Protein AF-0000000084809741 (afdb_homodimer)

Nearest PDB structures (foldseek):
  7qvb-assembly1_A  TM=4.922E-01  e=1.463E-01  Deinococcus radiodurans R1 = ATCC 13939 = DSM 20539
  4i98-assembly1_B  TM=4.071E-01  e=2.067E+00  Streptococcus pneumoniae P1031
  7d59-assembly1_O  TM=4.655E-01  e=2.813E+00  Homo sapiens
  6juv-assembly1_A  TM=3.664E-01  e=3.598E+00  Pyrococcus yayanosii CH1
  6nrd-assembly1_4  TM=2.439E-01  e=3.383E+00  Homo sapiens

Structure (mmCIF, N/CA/C/O backbone):
data_AF-0000000084809741-model_v1
#
loop_
_entity.id
_entity.type
_entity.pdbx_description
1 polymer 'Virulence protein'
#
loop_
_atom_site.group_PDB
_atom_site.id
_atom_site.type_symbol
_atom_site.label_atom_id
_atom_site.label_alt_id
_atom_site.label_comp_id
_atom_site.label_asym_id
_atom_site.label_entity_id
_atom_site.label_seq_id
_atom_site.pdbx_PDB_ins_code
_atom_site.Cartn_x
_atom_site.Cartn_y
_atom_site.Cartn_z
_atom_site.occupancy
_atom_site.B_iso_or_equiv
_atom_site.auth_seq_id
_atom_site.auth_comp_id
_atom_site.auth_asym_id
_atom_site.auth_atom_id
_atom_site.pdbx_PDB_model_num
ATOM 1 N N . MET A 1 1 ? 7.691 24.578 13.812 1 45.5 1 MET A N 1
ATOM 2 C CA . MET A 1 1 ? 8.391 23.484 13.156 1 45.5 1 MET A CA 1
ATOM 3 C C . MET A 1 1 ? 7.672 23.062 11.883 1 45.5 1 MET A C 1
ATOM 5 O O . MET A 1 1 ? 6.477 22.766 11.898 1 45.5 1 MET A O 1
ATOM 9 N N . LYS A 1 2 ? 8.258 23.453 10.773 1 58.56 2 LYS A N 1
ATOM 10 C CA . LYS A 1 2 ? 7.5 23.422 9.531 1 58.56 2 LYS A CA 1
ATOM 11 C C . LYS A 1 2 ? 7.176 22 9.117 1 58.56 2 LYS A C 1
ATOM 13 O O . LYS A 1 2 ? 8.062 21.141 9.078 1 58.56 2 LYS A O 1
ATOM 18 N N . ARG A 1 3 ? 5.926 21.609 9.305 1 68.56 3 ARG A N 1
ATOM 19 C CA . ARG A 1 3 ? 5.469 20.297 8.844 1 68.56 3 ARG A CA 1
ATOM 20 C C . ARG A 1 3 ? 5.641 20.141 7.34 1 68.56 3 ARG A C 1
ATOM 22 O O . ARG A 1 3 ? 5.406 21.094 6.586 1 68.56 3 ARG A O 1
ATOM 29 N N . GLU A 1 4 ? 6.5 19.172 7.023 1 74.75 4 GLU A N 1
ATOM 30 C CA . GLU A 1 4 ? 6.641 18.922 5.594 1 74.75 4 GLU A CA 1
ATOM 31 C C . GLU A 1 4 ? 5.504 18.047 5.074 1 74.75 4 GLU A C 1
ATOM 33 O O . GLU A 1 4 ? 4.902 17.281 5.836 1 74.75 4 GLU A O 1
ATOM 38 N N . PHE A 1 5 ? 5.074 18.375 3.9 1 84.94 5 PHE A N 1
ATOM 39 C CA . PHE A 1 5 ? 3.951 17.688 3.268 1 84.94 5 PHE A CA 1
ATOM 40 C C . PHE A 1 5 ? 4.395 16.984 1.995 1 84.94 5 PHE A C 1
ATOM 42 O O . PHE A 1 5 ? 5.352 17.406 1.344 1 84.94 5 PHE A O 1
ATOM 49 N N . ILE A 1 6 ? 3.656 15.906 1.713 1 91.94 6 ILE A N 1
ATOM 50 C CA . ILE A 1 6 ? 3.781 15.266 0.408 1 91.94 6 ILE A CA 1
ATOM 51 C C . ILE A 1 6 ? 3.084 16.109 -0.651 1 91.94 6 ILE A C 1
ATOM 53 O O . ILE A 1 6 ? 2.01 16.672 -0.405 1 91.94 6 ILE A O 1
ATOM 57 N N . THR A 1 7 ? 3.785 16.234 -1.705 1 92.56 7 THR A N 1
ATOM 58 C CA . THR A 1 7 ? 3.148 16.969 -2.799 1 92.56 7 THR A CA 1
ATOM 59 C C . THR A 1 7 ? 3.139 16.125 -4.07 1 92.56 7 THR A C 1
ATOM 61 O O . THR A 1 7 ? 4.074 15.359 -4.324 1 92.56 7 THR A O 1
ATOM 64 N N . ILE A 1 8 ? 2.02 16.281 -4.832 1 94.81 8 ILE A N 1
ATOM 65 C CA . ILE A 1 8 ? 1.867 15.648 -6.137 1 94.81 8 ILE A CA 1
ATOM 66 C C . ILE A 1 8 ? 1.634 16.703 -7.207 1 94.81 8 ILE A C 1
ATOM 68 O O . ILE A 1 8 ? 0.664 17.469 -7.141 1 94.81 8 ILE A O 1
ATOM 72 N N . GLU A 1 9 ? 2.469 16.719 -8.125 1 93.38 9 GLU A N 1
ATOM 73 C CA . GLU A 1 9 ? 2.395 17.703 -9.203 1 93.38 9 GLU A CA 1
ATOM 74 C C . GLU A 1 9 ? 1.349 17.297 -10.234 1 93.38 9 GLU A C 1
ATOM 76 O O . GLU A 1 9 ? 0.919 16.141 -10.281 1 93.38 9 GLU A O 1
ATOM 81 N N . GLU A 1 10 ? 1.056 18.25 -11.086 1 91.81 10 GLU A N 1
ATOM 82 C CA . GLU A 1 10 ? 0.054 18.016 -12.125 1 91.81 10 GLU A CA 1
ATOM 83 C C . GLU A 1 10 ? 0.509 16.922 -13.094 1 91.81 10 GLU A C 1
ATOM 85 O O . GLU A 1 10 ? -0.313 16.172 -13.617 1 91.81 10 GLU A O 1
ATOM 90 N N . ASN A 1 11 ? 1.761 16.781 -13.25 1 92.06 11 ASN A N 1
ATOM 91 C CA . ASN A 1 11 ? 2.297 15.781 -14.172 1 92.06 11 ASN A CA 1
ATOM 92 C C . ASN A 1 11 ? 2.4 14.406 -13.523 1 92.06 11 ASN A C 1
ATOM 94 O O . ASN A 1 11 ? 2.834 13.445 -14.156 1 92.06 11 ASN A O 1
ATOM 98 N N . GLY A 1 12 ? 2.068 14.305 -12.297 1 91.69 12 GLY A N 1
ATOM 99 C CA . GLY A 1 12 ? 2.057 13.023 -11.602 1 91.69 12 GLY A CA 1
ATOM 100 C C . GLY A 1 12 ? 3.303 12.781 -10.773 1 91.69 12 GLY A C 1
ATOM 101 O O . GLY A 1 12 ? 3.406 11.766 -10.078 1 91.69 12 GLY A O 1
ATOM 102 N N . ASN A 1 13 ? 4.203 13.75 -10.789 1 94.12 13 ASN A N 1
ATOM 103 C CA . ASN A 1 13 ? 5.418 13.602 -9.992 1 94.12 13 ASN A CA 1
ATOM 104 C C . ASN A 1 13 ? 5.137 13.766 -8.5 1 94.12 13 ASN A C 1
ATOM 106 O O . ASN A 1 13 ? 4.426 14.688 -8.102 1 94.12 13 ASN A O 1
ATOM 110 N N . VAL A 1 14 ? 5.73 12.812 -7.773 1 95.25 14 VAL A N 1
ATOM 111 C CA . VAL A 1 14 ? 5.492 12.805 -6.336 1 95.25 14 VAL A CA 1
ATOM 112 C C . VAL A 1 14 ? 6.754 13.242 -5.598 1 95.25 14 VAL A C 1
ATOM 114 O O . VAL A 1 14 ? 7.859 12.805 -5.93 1 95.25 14 VAL A O 1
ATOM 117 N N . HIS A 1 15 ? 6.555 14.18 -4.648 1 91.62 15 HIS A N 1
ATOM 118 C CA . HIS A 1 15 ? 7.637 14.617 -3.777 1 91.62 15 HIS A CA 1
ATOM 119 C C . HIS A 1 15 ? 7.355 14.258 -2.322 1 91.62 15 HIS A C 1
ATOM 121 O O . HIS A 1 15 ? 6.391 14.75 -1.734 1 91.62 15 HIS A O 1
ATOM 127 N N . VAL A 1 16 ? 8.203 13.375 -1.78 1 90.31 16 VAL A N 1
ATOM 128 C CA . VAL A 1 16 ? 8.102 12.977 -0.38 1 90.31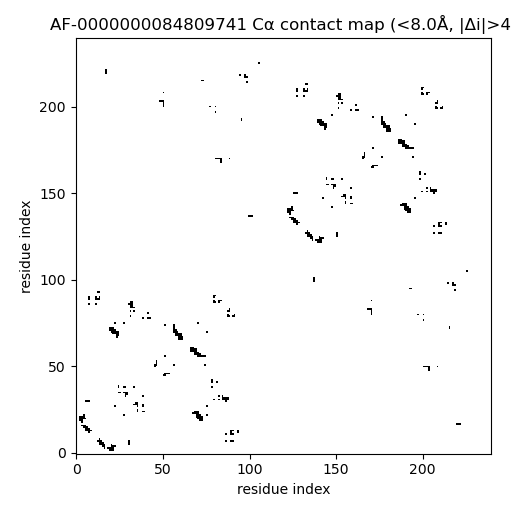 16 VAL A CA 1
ATOM 129 C C . VAL A 1 16 ? 9.312 13.492 0.395 1 90.31 16 VAL A C 1
ATOM 131 O O . VAL A 1 16 ? 10.445 13.062 0.146 1 90.31 16 VAL A O 1
ATOM 134 N N . PRO A 1 17 ? 9.031 14.328 1.325 1 86.5 17 PRO A N 1
ATOM 135 C CA . PRO A 1 17 ? 10.156 14.867 2.102 1 86.5 17 PRO A CA 1
ATOM 136 C C . PRO A 1 17 ? 10.82 13.812 2.98 1 86.5 17 PRO A C 1
ATOM 138 O O . PRO A 1 17 ? 10.195 12.805 3.326 1 86.5 17 PRO A O 1
ATOM 141 N N . THR A 1 18 ? 12.125 13.992 3.33 1 76.75 18 THR A N 1
ATOM 142 C CA . THR A 1 18 ? 12.906 13.07 4.152 1 76.75 18 THR A CA 1
ATOM 143 C C . THR A 1 18 ? 12.609 13.281 5.633 1 76.75 18 THR A C 1
ATOM 145 O O . THR A 1 18 ? 13.094 12.531 6.48 1 76.75 18 THR A O 1
ATOM 148 N N . THR A 1 19 ? 11.758 14.109 5.945 1 79.06 19 THR A N 1
ATOM 149 C CA . THR A 1 19 ? 11.406 14.422 7.324 1 79.06 19 THR A CA 1
ATOM 150 C C . THR A 1 19 ? 10.117 13.703 7.727 1 79.06 19 THR A C 1
ATOM 152 O O . THR A 1 19 ? 9.453 13.094 6.891 1 79.06 19 THR A O 1
ATOM 155 N N . SER A 1 20 ? 9.867 13.711 9.031 1 86.31 20 SER A N 1
ATOM 156 C CA . SER A 1 20 ? 8.648 13.086 9.523 1 86.31 20 SER A CA 1
ATOM 157 C C . SER A 1 20 ? 7.41 13.75 8.938 1 86.31 20 SER A C 1
ATOM 159 O O . SER A 1 20 ? 7.254 14.969 9.016 1 86.31 20 SER A O 1
ATOM 161 N N . ILE A 1 21 ? 6.621 13.023 8.359 1 92.38 21 ILE A N 1
ATOM 162 C CA . ILE A 1 21 ? 5.418 13.5 7.691 1 92.38 21 ILE A CA 1
ATOM 163 C C . ILE A 1 21 ? 4.199 13.242 8.57 1 92.38 21 ILE A C 1
ATOM 165 O O . ILE A 1 21 ? 3.988 12.117 9.031 1 92.38 21 ILE A O 1
ATOM 169 N N . TRP A 1 22 ? 3.424 14.289 8.852 1 94.44 22 TRP A N 1
ATOM 170 C CA . TRP A 1 22 ? 2.148 14.234 9.562 1 94.44 22 TRP A CA 1
ATOM 171 C C . TRP A 1 22 ? 1.104 15.094 8.859 1 94.44 22 TRP A C 1
ATOM 173 O O . TRP A 1 22 ? 1.31 16.297 8.672 1 94.44 22 TRP A O 1
ATOM 183 N N . MET A 1 23 ? 0.023 14.539 8.461 1 96.44 23 MET A N 1
ATOM 184 C CA . MET A 1 23 ? -1.007 15.273 7.73 1 96.44 23 MET A CA 1
ATOM 185 C C . MET A 1 23 ? -2.385 15.023 8.328 1 96.44 23 MET A C 1
ATOM 187 O O . MET A 1 23 ? -2.664 13.922 8.812 1 96.44 23 MET A O 1
ATOM 191 N N . SER A 1 24 ? -3.221 16.078 8.258 1 96.88 24 SER A N 1
ATOM 192 C CA . SER A 1 24 ? -4.605 15.914 8.688 1 96.88 24 SER A CA 1
ATOM 193 C C . SER A 1 24 ? -5.43 15.195 7.621 1 96.88 24 SER A C 1
ATOM 195 O O . SER A 1 24 ? -5 15.07 6.477 1 96.88 24 SER A O 1
ATOM 197 N N . ALA A 1 25 ? -6.625 14.75 8.07 1 98.12 25 ALA A N 1
ATOM 198 C CA . ALA A 1 25 ? -7.531 14.125 7.117 1 98.12 25 ALA A CA 1
ATOM 199 C C . ALA A 1 25 ? -7.844 15.062 5.953 1 98.12 25 ALA A C 1
ATOM 201 O O . ALA A 1 25 ? -7.922 14.625 4.801 1 98.12 25 ALA A O 1
ATOM 202 N N . CYS A 1 26 ? -8 16.344 6.242 1 97.69 26 CYS A N 1
ATOM 203 C CA . CYS A 1 26 ? -8.297 17.328 5.211 1 97.69 26 CYS A CA 1
ATOM 204 C C . CYS A 1 26 ? -7.129 17.484 4.246 1 97.69 26 CYS A C 1
ATOM 206 O O . CYS A 1 26 ? -7.328 17.594 3.033 1 97.69 26 CYS A O 1
ATOM 208 N N . GLU A 1 27 ? -5.988 17.516 4.789 1 97.06 27 GLU A N 1
ATOM 209 C CA . GLU A 1 27 ? -4.789 17.625 3.967 1 97.06 27 GLU A CA 1
ATOM 210 C C . GLU A 1 27 ? -4.605 16.391 3.092 1 97.06 27 GLU A C 1
ATOM 212 O O . GLU A 1 27 ? -4.203 16.5 1.932 1 97.06 27 GLU A O 1
ATOM 217 N N . ILE A 1 28 ? -4.93 15.227 3.584 1 98.25 28 ILE A N 1
ATOM 218 C CA . ILE A 1 28 ? -4.848 13.977 2.834 1 98.25 28 ILE A CA 1
ATOM 219 C C . ILE A 1 28 ? -5.906 13.969 1.732 1 98.25 28 ILE A C 1
ATOM 221 O O . ILE A 1 28 ? -5.633 13.547 0.606 1 98.25 28 ILE A O 1
ATOM 225 N N . ALA A 1 29 ? -7.07 14.477 2.096 1 98.62 29 ALA A N 1
ATOM 226 C CA . ALA A 1 29 ? -8.133 14.594 1.101 1 98.62 29 ALA A CA 1
ATOM 227 C C . ALA A 1 29 ? -7.691 15.461 -0.073 1 98.62 29 ALA A C 1
ATOM 229 O O . ALA A 1 29 ? -7.91 15.109 -1.233 1 98.62 29 ALA A O 1
ATOM 230 N N . ASP A 1 30 ? -7.078 16.562 0.247 1 97.62 30 ASP A N 1
ATOM 231 C CA . ASP A 1 30 ? -6.559 17.453 -0.787 1 97.62 30 ASP A CA 1
ATOM 232 C C . ASP A 1 30 ? -5.461 16.781 -1.599 1 97.62 30 ASP A C 1
ATOM 234 O O . ASP A 1 30 ? -5.43 16.891 -2.826 1 97.62 30 ASP A O 1
ATOM 238 N N . LEU A 1 31 ? -4.562 16.094 -0.958 1 97.44 31 LEU A N 1
ATOM 239 C CA . LEU A 1 31 ? -3.445 15.391 -1.582 1 97.44 31 LEU A CA 1
ATOM 240 C C . LEU A 1 31 ? -3.941 14.398 -2.627 1 97.44 31 LEU A C 1
ATOM 242 O O . LEU A 1 31 ? -3.4 14.336 -3.732 1 97.44 31 LEU A O 1
ATOM 246 N N . PHE A 1 32 ? -4.98 13.641 -2.295 1 98.19 32 PHE A N 1
ATOM 247 C CA . PHE A 1 32 ? -5.43 12.547 -3.154 1 98.19 32 PHE A CA 1
ATOM 248 C C . PHE A 1 32 ? -6.633 12.977 -3.986 1 98.19 32 PHE A C 1
ATOM 250 O O . PHE A 1 32 ? -7.145 12.195 -4.793 1 98.19 32 PHE A O 1
ATOM 257 N N . GLY A 1 33 ? -7.086 14.195 -3.893 1 97.81 33 GLY A N 1
ATOM 258 C CA . GLY A 1 33 ? -8.203 14.695 -4.676 1 97.81 33 GLY A CA 1
ATOM 259 C C . GLY A 1 33 ? -9.508 13.984 -4.383 1 97.81 33 GLY A C 1
ATOM 260 O O . GLY A 1 33 ? -10.219 13.578 -5.305 1 97.81 33 GLY A O 1
ATOM 261 N N . VAL A 1 34 ? -9.812 13.742 -3.092 1 98.44 34 VAL A N 1
ATOM 262 C CA . VAL A 1 34 ? -11.023 13.047 -2.67 1 98.44 34 VAL A CA 1
ATOM 263 C C . VAL A 1 34 ? -11.711 13.836 -1.559 1 98.44 34 VAL A C 1
ATOM 265 O O . VAL A 1 34 ? -11.18 14.852 -1.091 1 98.44 34 VAL A O 1
ATOM 268 N N . PHE A 1 35 ? -12.914 13.359 -1.202 1 98.06 35 PHE A N 1
ATOM 269 C CA . PHE A 1 35 ? -13.656 14.016 -0.135 1 98.06 35 PHE A CA 1
ATOM 270 C C . PHE A 1 35 ? -13.117 13.609 1.231 1 98.06 35 PHE A C 1
ATOM 272 O O . PHE A 1 35 ? -12.812 12.438 1.463 1 98.06 35 PHE A O 1
ATOM 279 N N . SER A 1 36 ? -13.07 14.602 2.086 1 98.19 36 SER A N 1
ATOM 280 C CA . SER A 1 36 ? -12.555 14.328 3.424 1 98.19 36 SER A CA 1
ATOM 281 C C . SER A 1 36 ? -13.414 13.297 4.148 1 98.19 36 SER A C 1
ATOM 283 O O . SER A 1 36 ? -12.898 12.516 4.953 1 98.19 36 SER A O 1
ATOM 285 N N . GLY A 1 37 ? -14.68 13.281 3.879 1 98.44 37 GLY A N 1
ATOM 286 C CA . GLY A 1 37 ? -15.531 12.258 4.461 1 98.44 37 GLY A CA 1
ATOM 287 C C . GLY A 1 37 ? -15.109 10.852 4.098 1 98.44 37 GLY A C 1
ATOM 288 O O . GLY A 1 37 ? -15.18 9.945 4.93 1 98.44 37 GLY A O 1
ATOM 289 N N . LYS A 1 38 ? -14.68 10.672 2.834 1 98.44 38 LYS A N 1
ATOM 290 C CA . LYS A 1 38 ? -14.203 9.367 2.389 1 98.44 38 LYS A CA 1
ATOM 291 C C . LYS A 1 38 ? -12.906 8.984 3.1 1 98.44 38 LYS A C 1
ATOM 293 O O . LYS A 1 38 ? -12.734 7.832 3.506 1 98.44 38 LYS A O 1
ATOM 298 N N . VAL A 1 39 ? -12.062 9.977 3.236 1 98.75 39 VAL A N 1
ATOM 299 C CA . VAL A 1 39 ? -10.812 9.758 3.957 1 98.75 39 VAL A CA 1
ATOM 300 C C . VAL A 1 39 ? -11.109 9.297 5.379 1 98.75 39 VAL A C 1
ATOM 302 O O . VAL A 1 39 ? -10.562 8.289 5.84 1 98.75 39 VAL A O 1
ATOM 305 N N . ASN A 1 40 ? -11.969 9.977 6.039 1 98.69 40 ASN A N 1
ATOM 306 C CA . ASN A 1 40 ? -12.312 9.641 7.414 1 98.69 40 ASN A CA 1
ATOM 307 C C . ASN A 1 40 ? -12.938 8.25 7.512 1 98.69 40 ASN A C 1
ATOM 309 O O . ASN A 1 40 ? -12.641 7.496 8.445 1 98.69 40 ASN A O 1
ATOM 313 N N . SER A 1 41 ? -13.75 7.988 6.586 1 98.69 41 SER A N 1
ATOM 314 C CA . SER A 1 41 ? -14.375 6.672 6.562 1 98.69 41 SER A CA 1
ATOM 315 C C . SER A 1 41 ? -13.328 5.562 6.453 1 98.69 41 SER A C 1
ATOM 317 O O . SER A 1 41 ? -13.398 4.566 7.176 1 98.69 41 SER A O 1
ATOM 319 N N . HIS A 1 42 ? -12.398 5.723 5.516 1 98.62 42 HIS A N 1
ATOM 320 C CA . HIS A 1 42 ? -11.352 4.719 5.352 1 98.62 42 HIS A CA 1
ATOM 321 C C . HIS A 1 42 ? -10.477 4.629 6.598 1 98.62 42 HIS A C 1
ATOM 323 O O . HIS A 1 42 ? -10.07 3.535 7.004 1 98.62 42 HIS A O 1
ATOM 329 N N . ILE A 1 43 ? -10.148 5.758 7.223 1 98.69 43 ILE A N 1
ATOM 330 C CA . ILE A 1 43 ? -9.375 5.762 8.453 1 98.69 43 ILE A CA 1
ATOM 331 C C . ILE A 1 43 ? -10.086 4.926 9.516 1 98.69 43 ILE A C 1
ATOM 333 O O . ILE A 1 43 ? -9.469 4.078 10.164 1 98.69 43 ILE A O 1
ATOM 337 N N . LYS A 1 44 ? -11.328 5.18 9.672 1 98.5 44 LYS A N 1
ATOM 338 C CA . LYS A 1 44 ? -12.117 4.426 10.633 1 98.5 44 LYS A CA 1
ATOM 339 C C . LYS A 1 44 ? -12.086 2.93 10.328 1 98.5 44 LYS A C 1
ATOM 341 O O . LYS A 1 44 ? -11.914 2.107 11.227 1 98.5 44 LYS A O 1
ATOM 346 N N . SER A 1 45 ? -12.281 2.586 9.062 1 98.12 45 SER A N 1
ATOM 347 C CA . SER A 1 45 ? -12.281 1.19 8.633 1 98.12 45 SER A CA 1
ATOM 348 C C . SER A 1 45 ? -10.93 0.533 8.922 1 98.12 45 SER A C 1
ATOM 350 O O . SER A 1 45 ? -10.883 -0.608 9.391 1 98.12 45 SER A O 1
ATOM 352 N N . ILE A 1 46 ? -9.82 1.215 8.68 1 98.38 46 ILE A N 1
ATOM 353 C CA . ILE A 1 46 ? -8.461 0.719 8.867 1 98.38 46 ILE A CA 1
ATOM 354 C C . ILE A 1 46 ? -8.227 0.401 10.344 1 98.38 46 ILE A C 1
ATOM 356 O O . ILE A 1 46 ? -7.672 -0.648 10.68 1 98.38 46 ILE A O 1
ATOM 360 N N . PHE A 1 47 ? -8.672 1.271 11.234 1 98.44 47 PHE A N 1
ATOM 361 C CA . PHE A 1 47 ? -8.539 1.04 12.664 1 98.44 47 PHE A CA 1
ATOM 362 C C . PHE A 1 47 ? -9.445 -0.094 13.117 1 98.44 47 PHE A C 1
ATOM 364 O O . PHE A 1 47 ? -9.031 -0.957 13.898 1 98.44 47 PHE A O 1
ATOM 371 N N . LYS A 1 48 ? -10.641 -0.101 12.609 1 97.94 48 LYS A N 1
ATOM 372 C CA . LYS A 1 48 ? -11.617 -1.117 12.984 1 97.94 48 LYS A CA 1
ATOM 373 C C . LYS A 1 48 ? -11.133 -2.514 12.602 1 97.94 48 LYS A C 1
ATOM 375 O O . LYS A 1 48 ? -11.336 -3.471 13.359 1 97.94 48 LYS A O 1
ATOM 380 N N . GLU A 1 49 ? -10.477 -2.664 11.422 1 96.62 49 GLU A N 1
ATOM 381 C CA . GLU A 1 49 ? -9.992 -3.943 10.914 1 96.62 49 GLU A CA 1
ATOM 382 C C . GLU A 1 49 ? -8.688 -4.348 11.586 1 96.62 49 GLU A C 1
ATOM 384 O O . GLU A 1 49 ? -8.211 -5.469 11.398 1 96.62 49 GLU A O 1
ATOM 389 N N . GLY A 1 50 ? -8.109 -3.475 12.383 1 96.81 50 GLY A N 1
ATOM 390 C CA . GLY A 1 50 ? -6.879 -3.76 13.102 1 96.81 50 GLY A CA 1
ATOM 391 C C . GLY A 1 50 ? -5.652 -3.748 12.211 1 96.81 50 GLY A C 1
ATOM 392 O O . GLY A 1 50 ? -4.645 -4.379 12.531 1 96.81 50 GLY A O 1
ATOM 393 N N . LEU A 1 51 ? -5.758 -3.092 11.055 1 97.94 51 LEU A N 1
ATOM 394 C CA . LEU A 1 51 ? -4.629 -3.027 10.133 1 97.94 51 LEU A CA 1
ATOM 395 C C . LEU A 1 51 ? -3.531 -2.123 10.68 1 97.94 51 LEU A C 1
ATOM 397 O O . LEU A 1 51 ? -2.344 -2.432 10.555 1 97.94 51 LEU A O 1
ATOM 401 N N . LEU A 1 52 ? -3.926 -1.064 11.281 1 97.94 52 LEU A N 1
ATOM 402 C CA . LEU A 1 52 ? -3.043 -0.149 11.992 1 97.94 52 LEU A CA 1
ATOM 403 C C . LEU A 1 52 ? -3.607 0.188 13.375 1 97.94 52 LEU A C 1
ATOM 405 O O . LEU A 1 52 ? -4.812 0.067 13.602 1 97.94 52 LEU A O 1
ATOM 409 N N . ARG A 1 53 ? -2.74 0.564 14.164 1 97.38 53 ARG A N 1
ATOM 410 C CA . ARG A 1 53 ? -3.145 1.005 15.5 1 97.38 53 ARG A CA 1
ATOM 411 C C . ARG A 1 53 ? -3.086 2.525 15.609 1 97.38 53 ARG A C 1
ATOM 413 O O . ARG A 1 53 ? -2.121 3.148 15.164 1 97.38 53 ARG A O 1
ATOM 420 N N . GLU A 1 54 ? -4.074 3.078 16.312 1 97.44 54 GLU A N 1
ATOM 421 C CA . GLU A 1 54 ? -4.164 4.527 16.469 1 97.44 54 GLU A CA 1
ATOM 422 C C . GLU A 1 54 ? -2.924 5.086 17.156 1 97.44 54 GLU A C 1
ATOM 424 O O . GLU A 1 54 ? -2.377 6.105 16.734 1 97.44 54 GLU A O 1
ATOM 429 N N . ASP A 1 55 ? -2.445 4.406 18.156 1 97.06 55 ASP A N 1
ATOM 430 C CA . ASP A 1 55 ? -1.34 4.906 18.969 1 97.06 55 ASP A CA 1
ATOM 431 C C . ASP A 1 55 ? -0.025 4.867 18.203 1 97.06 55 ASP A C 1
ATOM 433 O O . ASP A 1 55 ? 0.987 5.402 18.656 1 97.06 55 ASP A O 1
ATOM 437 N N . GLU A 1 56 ? 0.001 4.273 17.031 1 96.31 56 GLU A N 1
ATOM 438 C CA . GLU A 1 56 ? 1.228 4.152 16.25 1 96.31 56 GLU A CA 1
ATOM 439 C C . GLU A 1 56 ? 1.236 5.133 15.086 1 96.31 56 GLU A C 1
ATOM 441 O O . GLU A 1 56 ? 2.299 5.586 14.656 1 96.31 56 GLU A O 1
ATOM 446 N N . VAL A 1 57 ? 0.06 5.48 14.555 1 97.5 57 VAL A N 1
ATOM 447 C CA . VAL A 1 57 ? 0.084 6.148 13.258 1 97.5 57 VAL A CA 1
ATOM 448 C C . VAL A 1 57 ? -0.686 7.465 13.344 1 97.5 57 VAL A C 1
ATOM 450 O O . VAL A 1 57 ? -0.84 8.164 12.344 1 97.5 57 VAL A O 1
ATOM 453 N N . MET A 1 58 ? -1.2 7.812 14.523 1 97.94 58 MET A N 1
ATOM 454 C CA . MET A 1 58 ? -2.006 9.016 14.711 1 97.94 58 MET A CA 1
ATOM 455 C C . MET A 1 58 ? -1.527 9.812 15.922 1 97.94 58 MET A C 1
ATOM 457 O O . MET A 1 58 ? -1.128 9.227 16.938 1 97.94 58 MET A O 1
ATOM 461 N N . GLN A 1 59 ? -1.517 11.086 15.844 1 96.25 59 GLN A N 1
ATOM 462 C CA . GLN A 1 59 ? -1.292 11.977 16.969 1 96.25 59 GLN A CA 1
ATOM 463 C C . GLN A 1 59 ? -2.266 13.156 16.953 1 96.25 59 GLN A C 1
ATOM 465 O O . GLN A 1 59 ? -2.652 13.617 15.875 1 96.25 59 GLN A O 1
ATOM 470 N N . THR A 1 60 ? -2.615 13.594 18.094 1 96.75 60 THR A N 1
ATOM 471 C CA . THR A 1 60 ? -3.549 14.711 18.219 1 96.75 60 THR A CA 1
ATOM 472 C C . THR A 1 60 ? -2.818 15.992 18.609 1 96.75 60 THR A C 1
ATOM 474 O O . THR A 1 60 ? -2.043 16 19.562 1 96.75 60 THR A O 1
ATOM 477 N N . LEU A 1 61 ? -2.986 16.938 17.766 1 94 61 LEU A N 1
ATOM 478 C CA . LEU A 1 61 ? -2.449 18.25 18.062 1 94 61 LEU A CA 1
ATOM 479 C C . LEU A 1 61 ? -3.516 19.141 18.688 1 94 61 LEU A C 1
ATOM 481 O O . LEU A 1 61 ? -4.551 19.422 18.078 1 94 61 LEU A O 1
ATOM 485 N N . LEU A 1 62 ? -3.178 19.578 19.891 1 94.12 62 LEU A N 1
ATOM 486 C CA . LEU A 1 62 ? -4.082 20.469 20.594 1 94.12 62 LEU A CA 1
ATOM 487 C C . LEU A 1 62 ? -3.693 21.922 20.375 1 94.12 62 LEU A C 1
ATOM 489 O O . LEU A 1 62 ? -2.508 22.266 20.375 1 94.12 62 LEU A O 1
ATOM 493 N N . PHE A 1 63 ? -4.617 22.781 19.984 1 90.25 63 PHE A N 1
ATOM 494 C CA . PHE A 1 63 ? -4.383 24.203 19.844 1 90.25 63 PHE A CA 1
ATOM 495 C C . PHE A 1 63 ? -5.562 25 20.391 1 90.25 63 PHE A C 1
ATOM 497 O O . PHE A 1 63 ? -6.555 24.422 20.828 1 90.25 63 PHE A O 1
ATOM 504 N N . LYS A 1 64 ? -5.238 26.375 20.484 1 89.19 64 LYS A N 1
ATOM 505 C CA . LYS A 1 64 ? -6.301 27.25 20.984 1 89.1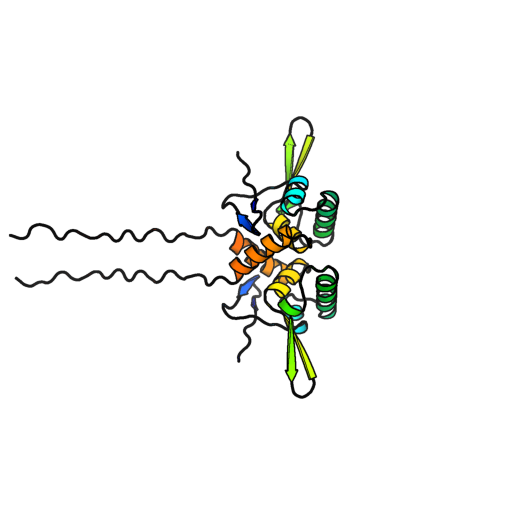9 64 LYS A CA 1
ATOM 506 C C . LYS A 1 64 ? -7.543 27.156 20.094 1 89.19 64 LYS A C 1
ATOM 508 O O . LYS A 1 64 ? -7.492 27.5 18.922 1 89.19 64 LYS A O 1
ATOM 513 N N . GLY A 1 65 ? -8.461 26.547 20.516 1 91.31 65 GLY A N 1
ATOM 514 C CA . GLY A 1 65 ? -9.711 26.5 19.781 1 91.31 65 GLY A CA 1
ATOM 515 C C . GLY A 1 65 ? -10.109 25.109 19.344 1 91.31 65 GLY A C 1
ATOM 516 O O . GLY A 1 65 ? -11.133 24.922 18.688 1 91.31 65 GLY A O 1
ATOM 517 N N . GLY A 1 66 ? -9.109 24.25 19.516 1 93.5 66 GLY A N 1
ATOM 518 C CA . GLY A 1 66 ? -9.578 22.922 19.156 1 93.5 66 GLY A CA 1
ATOM 519 C C . GLY A 1 66 ? -8.461 21.906 19.047 1 93.5 66 GLY A C 1
ATOM 520 O O . GLY A 1 66 ? -7.457 22 19.75 1 93.5 66 GLY A O 1
ATOM 521 N N . ALA A 1 67 ? -8.82 20.734 18.547 1 96 67 ALA A N 1
ATOM 522 C CA . ALA A 1 67 ? -7.879 19.625 18.344 1 96 67 ALA A CA 1
ATOM 523 C C . ALA A 1 67 ? -7.949 19.094 16.922 1 96 67 ALA A C 1
ATOM 525 O O . ALA A 1 67 ? -9.008 19.141 16.281 1 96 67 ALA A O 1
ATOM 526 N N . VAL A 1 68 ? -6.805 18.766 16.406 1 95.81 68 VAL A N 1
ATOM 527 C CA . VAL A 1 68 ? -6.77 18.156 15.078 1 95.81 68 VAL A CA 1
ATOM 528 C C . VAL A 1 68 ? -5.949 16.875 15.117 1 95.81 68 VAL A C 1
ATOM 530 O O . VAL A 1 68 ? -4.898 16.812 15.758 1 95.81 68 VAL A O 1
ATOM 533 N N . ASP A 1 69 ? -6.488 15.812 14.555 1 97.25 69 ASP A N 1
ATOM 534 C CA . ASP A 1 69 ? -5.754 14.555 14.422 1 97.25 69 ASP A CA 1
ATOM 535 C C . ASP A 1 69 ? -4.848 14.578 13.195 1 97.25 69 ASP A C 1
ATOM 537 O O . ASP A 1 69 ? -5.273 14.977 12.109 1 97.25 69 ASP A O 1
ATOM 541 N N . LEU A 1 70 ? -3.594 14.188 13.438 1 97 70 LEU A N 1
ATOM 542 C CA . LEU A 1 70 ? -2.609 14.07 12.367 1 97 70 LEU A CA 1
ATOM 543 C C . LEU A 1 70 ? -2.193 12.609 12.172 1 97 70 LEU A C 1
ATOM 545 O O . LEU A 1 70 ? -2.145 11.844 13.133 1 97 70 LEU A O 1
ATOM 549 N N . TYR A 1 71 ? -1.854 12.305 10.922 1 97.38 71 TYR A N 1
ATOM 550 C CA . TYR A 1 71 ? -1.519 10.938 10.555 1 97.38 71 TYR A CA 1
ATOM 551 C C . TYR A 1 71 ? -0.16 10.875 9.867 1 97.38 71 TYR A C 1
ATOM 553 O O . TYR A 1 71 ? 0.184 11.766 9.078 1 97.38 71 TYR A O 1
ATOM 561 N N . ASN A 1 72 ? 0.529 9.766 10.141 1 95.38 72 ASN A N 1
ATOM 562 C CA . ASN A 1 72 ? 1.896 9.672 9.633 1 95.38 72 ASN A CA 1
ATOM 563 C C . ASN A 1 72 ? 1.945 9.016 8.258 1 95.38 72 ASN A C 1
ATOM 565 O O . ASN A 1 72 ? 0.904 8.758 7.652 1 95.38 72 ASN A O 1
ATOM 569 N N . ILE A 1 73 ? 3.156 8.758 7.785 1 95 73 ILE A N 1
ATOM 570 C CA . ILE A 1 73 ? 3.381 8.273 6.43 1 95 73 ILE A CA 1
ATOM 571 C C . ILE A 1 73 ? 2.777 6.875 6.281 1 95 73 ILE A C 1
ATOM 573 O O . ILE A 1 73 ? 2.293 6.516 5.207 1 95 73 ILE A O 1
ATOM 577 N N . GLU A 1 74 ? 2.748 6.078 7.359 1 96.5 74 GLU A N 1
ATOM 578 C CA . GLU A 1 74 ? 2.18 4.734 7.309 1 96.5 74 GLU A CA 1
ATOM 579 C C . GLU A 1 74 ? 0.69 4.777 6.98 1 96.5 74 GLU A C 1
ATOM 581 O O . GLU A 1 74 ? 0.225 4.059 6.094 1 96.5 74 GLU A O 1
ATOM 586 N N . MET A 1 75 ? 0.009 5.637 7.656 1 98.19 75 MET A N 1
ATOM 587 C CA . MET A 1 75 ? -1.418 5.797 7.391 1 98.19 75 MET A CA 1
ATOM 588 C C . MET A 1 75 ? -1.652 6.383 6.004 1 98.19 75 MET A C 1
ATOM 590 O O . MET A 1 75 ? -2.5 5.895 5.254 1 98.19 75 MET A O 1
ATOM 594 N N . ILE A 1 76 ? -0.952 7.363 5.641 1 97.62 76 ILE A N 1
ATOM 595 C CA . ILE A 1 76 ? -1.116 8.023 4.352 1 97.62 76 ILE A CA 1
ATOM 596 C C . ILE A 1 76 ? -0.908 7.02 3.223 1 97.62 76 ILE A C 1
ATOM 598 O O . ILE A 1 76 ? -1.684 6.98 2.266 1 97.62 76 ILE A O 1
ATOM 602 N N . THR A 1 77 ? 0.128 6.242 3.365 1 96.94 77 THR A N 1
ATOM 603 C CA . THR A 1 77 ? 0.406 5.199 2.381 1 96.94 77 THR A CA 1
ATOM 604 C C . THR A 1 77 ? -0.765 4.227 2.275 1 96.94 77 THR A C 1
ATOM 606 O O . THR A 1 77 ? -1.263 3.963 1.18 1 96.94 77 THR A O 1
ATOM 609 N N . MET A 1 78 ? -1.212 3.748 3.344 1 98.19 78 MET A N 1
ATOM 610 C CA . MET A 1 78 ? -2.328 2.807 3.357 1 98.19 78 MET A CA 1
ATOM 611 C C . MET A 1 78 ? -3.561 3.416 2.697 1 98.19 78 MET A C 1
ATOM 613 O O . MET A 1 78 ? -4.246 2.752 1.917 1 98.19 78 MET A O 1
ATOM 617 N N . LEU A 1 79 ? -3.805 4.672 2.916 1 98.62 79 LEU A N 1
ATOM 618 C CA . LEU A 1 79 ? -4.953 5.367 2.348 1 98.62 79 LEU A CA 1
ATOM 619 C C . LEU A 1 79 ? -4.828 5.473 0.832 1 98.62 79 LEU A C 1
ATOM 621 O O . LEU A 1 79 ? -5.832 5.398 0.117 1 98.62 79 LEU A O 1
ATOM 625 N N . SER A 1 80 ? -3.646 5.617 0.289 1 98 80 SER A N 1
ATOM 626 C CA . SER A 1 80 ? -3.465 5.742 -1.154 1 98 80 SER A CA 1
ATOM 627 C C . SER A 1 80 ? -3.977 4.504 -1.882 1 98 80 SER A C 1
ATOM 629 O O . SER A 1 80 ? -4.371 4.582 -3.047 1 98 80 SER A O 1
ATOM 631 N N . PHE A 1 81 ? -3.994 3.436 -1.188 1 97.94 81 PHE A N 1
ATOM 632 C CA . PHE A 1 81 ? -4.402 2.176 -1.801 1 97.94 81 PHE A CA 1
ATOM 633 C C . PHE A 1 81 ? -5.906 1.979 -1.685 1 97.94 81 PHE A C 1
ATOM 635 O O . PHE A 1 81 ? -6.43 0.924 -2.051 1 97.94 81 PHE A O 1
ATOM 642 N N . ARG A 1 82 ? -6.543 2.994 -1.195 1 97.75 82 ARG A N 1
ATOM 643 C CA . ARG A 1 82 ? -7.988 2.906 -1.036 1 97.75 82 ARG A CA 1
ATOM 644 C C . ARG A 1 82 ? -8.703 3.834 -2.012 1 97.75 82 ARG A C 1
ATOM 646 O O . ARG A 1 82 ? -9.922 3.734 -2.193 1 97.75 82 ARG A O 1
ATOM 653 N N . PHE A 1 83 ? -8.023 4.676 -2.631 1 98.31 83 PHE A N 1
ATOM 654 C CA . PHE A 1 83 ? -8.656 5.672 -3.484 1 98.31 83 PHE A CA 1
ATOM 655 C C . PHE A 1 83 ? -8.328 5.422 -4.949 1 98.31 83 PHE A C 1
ATOM 657 O O . PHE A 1 83 ? -7.191 5.09 -5.289 1 98.31 83 PHE A O 1
ATOM 664 N N . ALA A 1 84 ? -9.297 5.664 -5.844 1 97.44 84 ALA A N 1
ATOM 665 C CA . ALA A 1 84 ? -9.117 5.449 -7.277 1 97.44 84 ALA A CA 1
ATOM 666 C C . ALA A 1 84 ? -8.773 6.754 -7.988 1 97.44 84 ALA A C 1
ATOM 668 O O . ALA A 1 84 ? -8.711 6.801 -9.219 1 97.44 84 ALA A O 1
ATOM 669 N N . SER A 1 85 ? -8.5 7.77 -7.383 1 97.31 85 SER A N 1
ATOM 670 C CA . SER A 1 85 ? -8.188 9.07 -7.969 1 97.31 85 SER A CA 1
ATOM 671 C C . SER A 1 85 ? -6.844 9.047 -8.68 1 97.31 85 SER A C 1
ATOM 673 O O . SER A 1 85 ? -5.977 8.234 -8.359 1 97.31 85 SER A O 1
ATOM 675 N N . PRO A 1 86 ? -6.691 9.953 -9.664 1 97 86 PRO A N 1
ATOM 676 C CA . PRO A 1 86 ? -5.41 10.023 -10.367 1 97 86 PRO A CA 1
ATOM 677 C C . PRO A 1 86 ? -4.242 10.352 -9.438 1 97 86 PRO A C 1
ATOM 679 O O . PRO A 1 86 ? -3.131 9.852 -9.633 1 97 86 PRO A O 1
ATOM 682 N N . GLN A 1 87 ? -4.438 11.148 -8.469 1 97.69 87 GLN A N 1
ATOM 683 C CA . GLN A 1 87 ? -3.389 11.523 -7.527 1 97.69 87 GLN A CA 1
ATOM 684 C C . GLN A 1 87 ? -2.949 10.328 -6.688 1 97.69 87 GLN A C 1
ATOM 686 O O . GLN A 1 87 ? -1.752 10.094 -6.508 1 97.69 87 GLN A O 1
ATOM 691 N N . ALA A 1 88 ? -3.977 9.578 -6.23 1 98.06 88 ALA A N 1
ATOM 692 C CA . ALA A 1 88 ? -3.65 8.367 -5.48 1 98.06 88 ALA A CA 1
ATOM 693 C C . ALA A 1 88 ? -2.887 7.371 -6.348 1 98.06 88 ALA A C 1
ATOM 695 O O . ALA A 1 88 ? -1.927 6.75 -5.891 1 98.06 88 ALA A O 1
ATOM 696 N N . LYS A 1 89 ? -3.297 7.27 -7.562 1 97.44 89 LYS A N 1
ATOM 697 C CA . LYS A 1 89 ? -2.607 6.395 -8.508 1 97.44 89 LYS A CA 1
ATOM 698 C C . LYS A 1 89 ? -1.155 6.82 -8.695 1 97.44 89 LYS A C 1
ATOM 700 O O . LYS A 1 89 ? -0.252 5.98 -8.695 1 97.44 89 LYS A O 1
ATOM 705 N N . SER A 1 90 ? -0.906 8.086 -8.867 1 97.19 90 SER A N 1
ATOM 706 C CA . SER A 1 90 ? 0.448 8.609 -9.031 1 97.19 90 SER A CA 1
ATOM 707 C C . SER A 1 90 ? 1.313 8.273 -7.816 1 97.19 90 SER A C 1
ATOM 709 O O . SER A 1 90 ? 2.482 7.914 -7.965 1 97.19 90 SER A O 1
ATOM 711 N N . PHE A 1 91 ? 0.726 8.422 -6.645 1 97.38 91 PHE A N 1
ATOM 712 C CA . PHE A 1 91 ? 1.446 8.109 -5.414 1 97.38 91 PHE A CA 1
ATOM 713 C C . PHE A 1 91 ? 1.819 6.633 -5.367 1 97.38 91 PHE A C 1
ATOM 715 O O . PHE A 1 91 ? 2.949 6.281 -5.016 1 97.38 91 PHE A O 1
ATOM 722 N N . ARG A 1 92 ? 0.889 5.734 -5.758 1 96.94 92 ARG A N 1
ATOM 723 C CA . ARG A 1 92 ? 1.156 4.301 -5.742 1 96.94 92 ARG A CA 1
ATOM 724 C C . ARG A 1 92 ? 2.234 3.934 -6.754 1 96.94 92 ARG A C 1
ATOM 726 O O . ARG A 1 92 ? 3.072 3.066 -6.492 1 96.94 92 ARG A O 1
ATOM 733 N N . LYS A 1 93 ? 2.156 4.59 -7.867 1 95.12 93 LYS A N 1
ATOM 734 C CA . LYS A 1 93 ? 3.191 4.348 -8.867 1 95.12 93 LYS A CA 1
ATOM 735 C C . LYS A 1 93 ? 4.566 4.75 -8.344 1 95.12 93 LYS A C 1
ATOM 737 O O . LYS A 1 93 ? 5.555 4.047 -8.57 1 95.12 93 LYS A O 1
ATOM 742 N N . TRP A 1 94 ? 4.617 5.84 -7.715 1 95 94 TRP A N 1
ATOM 743 C CA . TRP A 1 94 ? 5.848 6.297 -7.074 1 95 94 TRP A CA 1
ATOM 744 C C . TRP A 1 94 ? 6.344 5.273 -6.059 1 95 94 TRP A C 1
ATOM 746 O O . TRP A 1 94 ? 7.539 4.98 -6 1 95 94 TRP A O 1
ATOM 756 N N . ILE A 1 95 ? 5.48 4.711 -5.266 1 94.62 95 ILE A N 1
ATOM 757 C CA . ILE A 1 95 ? 5.816 3.682 -4.289 1 94.62 95 ILE A CA 1
ATOM 758 C C . ILE A 1 95 ? 6.391 2.461 -5 1 94.62 95 ILE A C 1
ATOM 760 O O . ILE A 1 95 ? 7.465 1.972 -4.641 1 94.62 95 ILE A O 1
ATOM 764 N N . ILE A 1 96 ? 5.664 1.989 -6.008 1 93.44 96 ILE A N 1
ATOM 765 C CA . ILE A 1 96 ? 6.031 0.765 -6.711 1 93.44 96 ILE A CA 1
ATOM 766 C C . ILE A 1 96 ? 7.406 0.933 -7.355 1 93.44 96 ILE A C 1
ATOM 768 O O . ILE A 1 96 ? 8.203 -0.003 -7.375 1 93.44 96 ILE A O 1
ATOM 772 N N . ARG A 1 97 ? 7.676 2.121 -7.848 1 90.94 97 ARG A N 1
ATOM 773 C CA . ARG A 1 97 ? 8.992 2.395 -8.422 1 90.94 97 ARG A CA 1
ATOM 774 C C . ARG A 1 97 ? 10.086 2.244 -7.367 1 90.94 97 ARG A C 1
ATOM 776 O O . ARG A 1 97 ? 11.164 1.732 -7.656 1 90.94 97 ARG A O 1
ATOM 783 N N . ARG A 1 98 ? 9.812 2.65 -6.199 1 87.31 98 ARG A N 1
ATOM 784 C CA . ARG A 1 98 ? 10.773 2.561 -5.105 1 87.31 98 ARG A CA 1
ATOM 785 C C . ARG A 1 98 ? 11.008 1.108 -4.703 1 87.31 98 ARG A C 1
ATOM 787 O O . ARG A 1 98 ? 12.109 0.747 -4.281 1 87.31 98 ARG A O 1
ATOM 794 N N . LEU A 1 99 ? 10.055 0.289 -4.875 1 86.62 99 LEU A N 1
ATOM 795 C CA . LEU A 1 99 ? 10.148 -1.113 -4.488 1 86.62 99 LEU A CA 1
ATOM 796 C C . LEU A 1 99 ? 10.953 -1.908 -5.512 1 86.62 99 LEU A C 1
ATOM 798 O O . LEU A 1 99 ? 11.625 -2.879 -5.16 1 86.62 99 LEU A O 1
ATOM 802 N N . THR A 1 100 ? 10.852 -1.472 -6.684 1 83.62 100 THR A N 1
ATOM 803 C CA . THR A 1 100 ? 11.438 -2.25 -7.77 1 83.62 100 THR A CA 1
ATOM 804 C C . THR A 1 100 ? 12.805 -1.695 -8.156 1 83.62 100 THR A C 1
ATOM 806 O O . THR A 1 100 ? 13.484 -2.256 -9.016 1 83.62 100 THR A O 1
ATOM 809 N N . GLU A 1 101 ? 13.078 -0.622 -7.574 1 77.31 101 GLU A N 1
ATOM 810 C CA . GLU A 1 101 ? 14.383 -0.032 -7.859 1 77.31 101 GLU A CA 1
ATOM 811 C C . GLU A 1 101 ? 15.508 -0.89 -7.293 1 77.31 101 GLU A C 1
ATOM 813 O O . GLU A 1 101 ? 15.406 -1.397 -6.172 1 77.31 101 GLU A O 1
ATOM 818 N N . LYS A 1 102 ? 16.438 -1.248 -8.312 1 64.31 102 LYS A N 1
ATOM 819 C CA . LYS A 1 102 ? 17.641 -1.97 -7.926 1 64.31 102 LYS A CA 1
ATOM 820 C C . LYS A 1 102 ? 18.531 -1.111 -7.031 1 64.31 102 LYS A C 1
ATOM 822 O O . LYS A 1 102 ? 18.75 0.069 -7.309 1 64.31 102 LYS A O 1
ATOM 827 N N . LYS A 1 103 ? 18.5 -1.562 -5.746 1 58.44 103 LYS A N 1
ATOM 828 C CA . LYS A 1 103 ? 19.469 -0.863 -4.914 1 58.44 103 LYS A CA 1
ATOM 829 C C . LYS A 1 103 ? 20.844 -0.835 -5.582 1 58.44 103 LYS A C 1
ATOM 831 O O . LYS A 1 103 ? 21.359 -1.872 -6.016 1 58.44 103 LYS A O 1
ATOM 836 N N . ARG A 1 104 ? 21.109 0.238 -6.418 1 48.91 104 ARG A N 1
ATOM 837 C CA . ARG A 1 104 ? 22.469 0.389 -6.926 1 48.91 104 ARG A CA 1
ATOM 838 C C . ARG A 1 104 ? 23.5 0.219 -5.809 1 48.91 104 ARG A C 1
ATOM 840 O O . ARG A 1 104 ? 23.422 0.895 -4.777 1 48.91 104 ARG A O 1
ATOM 847 N N . THR A 1 105 ? 23.703 -0.983 -5.547 1 48.47 105 THR A N 1
ATOM 848 C CA . THR A 1 105 ? 24.922 -1.092 -4.762 1 48.47 105 THR A CA 1
ATOM 849 C C . THR A 1 105 ? 26.031 -0.244 -5.375 1 48.47 105 THR A C 1
ATOM 851 O O . THR A 1 105 ? 26.297 -0.33 -6.578 1 48.47 105 THR A O 1
ATOM 854 N N . SER A 1 106 ? 26.156 0.862 -4.836 1 44.88 106 SER A N 1
ATOM 855 C CA . SER A 1 106 ? 27.328 1.646 -5.215 1 44.88 106 SER A CA 1
ATOM 856 C C . SER A 1 106 ? 28.547 0.754 -5.426 1 44.88 106 SER A C 1
ATOM 858 O O . SER A 1 106 ? 28.812 -0.14 -4.621 1 44.88 106 SER A O 1
ATOM 860 N N . PRO A 1 107 ? 28.938 0.572 -6.605 1 48.34 107 PRO A N 1
ATOM 861 C CA . PRO A 1 107 ? 30.172 -0.182 -6.832 1 48.34 107 PRO A CA 1
ATOM 862 C C . PRO A 1 107 ? 31.25 0.133 -5.797 1 48.34 107 PRO A C 1
ATOM 864 O O . PRO A 1 107 ? 31.312 1.252 -5.281 1 48.34 107 PRO A O 1
ATOM 867 N N . PRO A 1 108 ? 31.703 -0.855 -5.094 1 46.97 108 PRO A N 1
ATOM 868 C CA . PRO A 1 108 ? 32.906 -0.604 -4.289 1 46.97 108 PRO A CA 1
ATOM 869 C C . PRO A 1 108 ? 33.906 0.29 -5 1 46.97 108 PRO A C 1
ATOM 871 O O . PRO A 1 108 ? 34.156 0.135 -6.203 1 46.97 108 PRO A O 1
ATOM 874 N N . LEU A 1 109 ? 33.938 1.534 -4.664 1 42.84 109 LEU A N 1
ATOM 875 C CA . LEU A 1 109 ? 35.062 2.375 -5.109 1 42.84 109 LEU A CA 1
ATOM 876 C C . LEU A 1 109 ? 36.375 1.652 -4.949 1 42.84 109 LEU A C 1
ATOM 878 O O . LEU A 1 109 ? 36.781 1.31 -3.83 1 42.84 109 LEU A O 1
ATOM 882 N N . LEU A 1 110 ? 36.719 0.835 -5.859 1 46.12 110 LEU A N 1
ATOM 883 C CA . LEU A 1 110 ? 38.094 0.363 -5.852 1 46.12 110 LEU A CA 1
ATOM 884 C C . LEU A 1 110 ? 39.062 1.533 -5.789 1 46.12 110 LEU A C 1
ATOM 886 O O . LEU A 1 110 ? 39.062 2.414 -6.652 1 46.12 110 LEU A O 1
ATOM 890 N N . VAL A 1 111 ? 39.344 2.023 -4.566 1 44.97 111 VAL A N 1
ATOM 891 C CA . VAL A 1 111 ? 40.438 2.949 -4.324 1 44.97 111 VAL A CA 1
ATOM 892 C C . VAL A 1 111 ? 41.75 2.381 -4.902 1 44.97 111 VAL A C 1
ATOM 894 O O . VAL A 1 111 ? 42.25 1.361 -4.426 1 44.97 111 VAL A O 1
ATOM 897 N N . CYS A 1 112 ? 41.969 2.52 -6.176 1 40.81 112 CYS A N 1
ATOM 898 C CA . CYS A 1 112 ? 43.25 2.186 -6.758 1 40.81 112 CYS A CA 1
ATOM 899 C C . CYS A 1 112 ? 44.375 2.982 -6.094 1 40.81 112 CYS A C 1
ATOM 901 O O . CYS A 1 112 ? 44.344 4.215 -6.117 1 40.81 112 CYS A O 1
ATOM 903 N N . TYR A 1 113 ? 44.906 2.541 -4.918 1 39.84 113 TYR A N 1
ATOM 904 C CA . TYR A 1 113 ? 46.188 3.061 -4.426 1 39.84 113 TYR A CA 1
ATOM 905 C C . TYR A 1 113 ? 47.312 2.809 -5.43 1 39.84 113 TYR A C 1
ATOM 907 O O . TYR A 1 113 ? 47.656 1.657 -5.719 1 39.84 113 TYR A O 1
ATOM 915 N N . GLY A 1 114 ? 47.375 3.553 -6.512 1 36.06 114 GLY A N 1
ATOM 916 C CA . GLY A 1 114 ? 48.562 3.52 -7.371 1 36.06 114 GLY A CA 1
ATOM 917 C C . GLY A 1 114 ? 49.844 3.598 -6.609 1 36.06 114 GLY A C 1
ATOM 918 O O . GLY A 1 114 ? 50.062 4.5 -5.789 1 36.06 114 GLY A O 1
ATOM 919 N N . LYS A 1 115 ? 50.656 2.41 -6.363 1 38.66 115 LYS A N 1
ATOM 920 C CA . LYS A 1 115 ? 52.031 2.297 -5.934 1 38.66 115 LYS A CA 1
ATOM 921 C C . LYS A 1 115 ? 52.938 3.201 -6.766 1 38.66 115 LYS A C 1
ATOM 923 O O . LYS A 1 115 ? 53 3.092 -7.992 1 38.66 115 LYS A O 1
ATOM 928 N N . GLY A 1 116 ? 53.25 4.445 -6.359 1 36.25 116 GLY A N 1
ATOM 929 C CA . GLY A 1 116 ? 54.375 5.25 -6.82 1 36.25 116 GLY A CA 1
ATOM 930 C C . GLY A 1 116 ? 55.656 4.465 -6.945 1 36.25 116 GLY A C 1
ATOM 931 O O . GLY A 1 116 ? 55.938 3.586 -6.129 1 36.25 116 GLY A O 1
ATOM 932 N N . GLY A 1 117 ? 56.312 4.238 -8.188 1 34.09 117 GLY A N 1
ATOM 933 C CA . GLY A 1 117 ? 57.562 3.785 -8.781 1 34.09 117 GLY A CA 1
ATOM 934 C C . GLY A 1 117 ? 58.781 4.188 -7.988 1 34.09 117 GLY A C 1
ATOM 935 O O . GLY A 1 117 ? 58.875 5.32 -7.5 1 34.09 117 GLY A O 1
ATOM 936 N N . TRP A 1 118 ? 59.562 3.168 -7.516 1 35.31 118 TRP A N 1
ATOM 937 C CA . TRP A 1 118 ? 60.906 3.102 -6.969 1 35.31 118 TRP A CA 1
ATOM 938 C C . TRP A 1 118 ? 61.906 3.771 -7.906 1 35.31 118 TRP A C 1
ATOM 940 O O . TRP A 1 118 ? 63.094 3.838 -7.605 1 35.31 118 TRP A O 1
ATOM 950 N N . TYR A 1 119 ? 61.656 4.09 -9.266 1 29.19 119 TYR A N 1
ATOM 951 C CA . TYR A 1 119 ? 62.812 4.027 -10.133 1 29.19 119 TYR A CA 1
ATOM 952 C C . TYR A 1 119 ? 63.906 4.945 -9.633 1 29.19 119 TYR A C 1
ATOM 954 O O . TYR A 1 119 ? 65.062 4.531 -9.516 1 29.19 119 TYR A O 1
ATOM 962 N N . SER A 1 120 ? 64.062 6.156 -9.914 1 28.25 120 SER A N 1
ATOM 963 C CA . SER A 1 120 ? 65.375 6.68 -10.141 1 28.25 120 SER A CA 1
ATOM 964 C C . SER A 1 120 ? 66.125 6.879 -8.828 1 28.25 120 SER A C 1
ATOM 966 O O . SER A 1 120 ? 65.562 7.219 -7.812 1 28.25 120 SER A O 1
ATOM 968 N N . MET B 1 1 ? 11.719 -20.766 -16.922 1 46.53 1 MET B N 1
ATOM 969 C CA . MET B 1 1 ? 12.141 -19.469 -16.422 1 46.53 1 MET B CA 1
ATOM 970 C C . MET B 1 1 ? 11.719 -19.266 -14.969 1 46.53 1 MET B C 1
ATOM 972 O O . MET B 1 1 ? 10.539 -19.438 -14.633 1 46.53 1 MET B O 1
ATOM 976 N N . LYS B 1 2 ? 12.695 -19.375 -14.094 1 59.28 2 LYS B N 1
ATOM 977 C CA . LYS B 1 2 ? 12.359 -19.562 -12.688 1 59.28 2 LYS B CA 1
ATOM 978 C C . LYS B 1 2 ? 11.68 -18.312 -12.109 1 59.28 2 LYS B C 1
ATOM 980 O O . LYS B 1 2 ? 12.18 -17.203 -12.266 1 59.28 2 LYS B O 1
ATOM 985 N N . ARG B 1 3 ? 10.375 -18.391 -11.906 1 69.5 3 ARG B N 1
ATOM 986 C CA . ARG B 1 3 ? 9.633 -17.328 -11.25 1 69.5 3 ARG B CA 1
ATOM 987 C C . ARG B 1 3 ? 10.148 -17.078 -9.836 1 69.5 3 ARG B C 1
ATOM 989 O O . ARG B 1 3 ? 10.5 -18.031 -9.125 1 69.5 3 ARG B O 1
ATOM 996 N N . GLU B 1 4 ? 10.625 -15.852 -9.672 1 75.12 4 GLU B N 1
ATOM 997 C CA . GLU B 1 4 ? 11.055 -15.523 -8.32 1 75.12 4 GLU B CA 1
ATOM 998 C C . GLU B 1 4 ? 9.867 -15.102 -7.449 1 75.12 4 GLU B C 1
ATOM 1000 O O . GLU B 1 4 ? 8.844 -14.656 -7.969 1 75.12 4 GLU B O 1
ATOM 1005 N N . PHE B 1 5 ? 9.945 -15.492 -6.215 1 85.69 5 PHE B N 1
ATOM 1006 C CA . PHE B 1 5 ? 8.875 -15.258 -5.254 1 85.69 5 PHE B CA 1
ATOM 1007 C C . PHE B 1 5 ? 9.367 -14.383 -4.105 1 85.69 5 PHE B C 1
ATOM 1009 O O . PHE B 1 5 ? 10.547 -14.406 -3.76 1 85.69 5 PHE B O 1
ATOM 1016 N N . ILE B 1 6 ? 8.398 -13.641 -3.555 1 92.19 6 ILE B N 1
ATOM 1017 C CA . ILE B 1 6 ? 8.633 -12.945 -2.295 1 92.19 6 ILE B CA 1
ATOM 1018 C C . ILE B 1 6 ? 8.594 -13.938 -1.139 1 92.19 6 ILE B C 1
ATOM 1020 O O . ILE B 1 6 ? 7.754 -14.844 -1.119 1 92.19 6 ILE B O 1
ATOM 1024 N N . THR B 1 7 ? 9.539 -13.758 -0.299 1 92.94 7 THR B N 1
ATOM 1025 C CA . THR B 1 7 ? 9.516 -14.609 0.884 1 92.94 7 THR B CA 1
ATOM 1026 C C . THR B 1 7 ? 9.555 -13.773 2.158 1 92.94 7 THR B C 1
ATOM 1028 O O . THR B 1 7 ? 10.203 -12.727 2.199 1 92.94 7 THR B O 1
ATOM 1031 N N . ILE B 1 8 ? 8.805 -14.289 3.188 1 94.94 8 ILE B N 1
ATOM 1032 C CA . ILE B 1 8 ? 8.789 -13.688 4.516 1 94.94 8 ILE B CA 1
ATOM 1033 C C . ILE B 1 8 ? 9.242 -14.711 5.555 1 94.94 8 ILE B C 1
ATOM 1035 O O . ILE B 1 8 ? 8.625 -15.766 5.703 1 94.94 8 ILE B O 1
ATOM 1039 N N . GLU B 1 9 ? 10.25 -14.383 6.211 1 93.56 9 GLU B N 1
ATOM 1040 C CA . GLU B 1 9 ? 10.812 -15.273 7.215 1 93.56 9 GLU B CA 1
ATOM 1041 C C . GLU B 1 9 ? 10.008 -15.234 8.508 1 93.56 9 GLU B C 1
ATOM 1043 O O . GLU B 1 9 ? 9.227 -14.305 8.727 1 93.56 9 GLU B O 1
ATOM 1048 N N . GLU B 1 10 ? 10.297 -16.188 9.352 1 92.06 10 GLU B N 1
ATOM 1049 C CA . GLU B 1 10 ? 9.594 -16.266 10.625 1 92.06 10 GLU B CA 1
ATOM 1050 C C . GLU B 1 10 ? 9.875 -15.047 11.5 1 92.06 10 GLU B C 1
ATOM 1052 O O . GLU B 1 10 ? 9.008 -14.617 12.266 1 92.06 10 GLU B O 1
ATOM 1057 N N . ASN B 1 11 ? 10.992 -14.461 11.328 1 92.31 11 ASN B N 1
ATOM 1058 C CA . ASN B 1 11 ? 11.367 -13.297 12.133 1 92.31 11 ASN B CA 1
ATOM 1059 C C . ASN B 1 11 ? 10.797 -12.008 11.547 1 92.31 11 ASN B C 1
ATOM 1061 O O . ASN B 1 11 ? 11.016 -10.93 12.102 1 92.31 11 ASN B O 1
ATOM 1065 N N . GLY B 1 12 ? 10.148 -12.086 10.453 1 91.81 12 GLY B N 1
ATOM 1066 C CA . GLY B 1 12 ? 9.5 -10.922 9.867 1 91.81 12 GLY B CA 1
ATOM 1067 C C . GLY B 1 12 ? 10.312 -10.289 8.75 1 91.81 12 GLY B C 1
ATOM 1068 O O . GLY B 1 12 ? 9.859 -9.336 8.109 1 91.81 12 GLY B O 1
ATOM 1069 N N . ASN B 1 13 ? 11.461 -10.875 8.477 1 94.31 13 ASN B N 1
ATOM 1070 C CA . ASN B 1 13 ? 12.289 -10.344 7.398 1 94.31 13 ASN B CA 1
ATOM 1071 C C . ASN B 1 13 ? 11.703 -10.664 6.027 1 94.31 13 ASN B C 1
ATOM 1073 O O . ASN B 1 13 ? 11.289 -11.797 5.773 1 94.31 13 ASN B O 1
ATOM 1077 N N . VAL B 1 14 ? 11.703 -9.609 5.219 1 95.38 14 VAL B N 1
ATOM 1078 C CA . VAL B 1 14 ? 11.102 -9.75 3.895 1 95.38 14 VAL B CA 1
ATOM 1079 C C . VAL B 1 14 ? 12.195 -9.75 2.83 1 95.38 14 VAL B C 1
ATOM 1081 O O . VAL B 1 14 ? 13.125 -8.938 2.883 1 95.38 14 VAL B O 1
ATOM 1084 N N . HIS B 1 15 ? 12.086 -10.734 1.923 1 92 15 HIS B N 1
ATOM 1085 C CA . HIS B 1 15 ? 12.984 -10.812 0.777 1 92 15 HIS B CA 1
ATOM 1086 C C . HIS B 1 15 ? 12.227 -10.641 -0.533 1 92 15 HIS B C 1
ATOM 1088 O O . HIS B 1 15 ? 11.375 -11.469 -0.875 1 92 15 HIS B O 1
ATOM 1094 N N . VAL B 1 16 ? 12.531 -9.547 -1.242 1 90.56 16 VAL B N 1
ATOM 1095 C CA . VAL B 1 16 ? 11.938 -9.266 -2.543 1 90.56 16 VAL B CA 1
ATOM 1096 C C . VAL B 1 16 ? 13 -9.352 -3.633 1 90.56 16 VAL B C 1
ATOM 1098 O O . VAL B 1 16 ? 13.93 -8.539 -3.662 1 90.56 16 VAL B O 1
ATOM 1101 N N . PRO B 1 17 ? 12.812 -10.273 -4.492 1 86.75 17 PRO B N 1
ATOM 1102 C CA . PRO B 1 17 ? 13.805 -10.406 -5.555 1 86.75 17 PRO B CA 1
ATOM 1103 C C . PRO B 1 17 ? 13.805 -9.227 -6.52 1 86.75 17 PRO B C 1
ATOM 1105 O O . PRO B 1 17 ? 12.789 -8.531 -6.648 1 86.75 17 PRO B O 1
ATOM 1108 N N . THR B 1 18 ? 14.93 -8.938 -7.191 1 76.88 18 THR B N 1
ATOM 1109 C CA . THR B 1 18 ? 15.094 -7.836 -8.141 1 76.88 18 THR B CA 1
ATOM 1110 C C . THR B 1 18 ? 14.523 -8.211 -9.508 1 76.88 18 THR B C 1
ATOM 1112 O O . THR B 1 18 ? 14.508 -7.391 -10.422 1 76.88 18 THR B O 1
ATOM 1115 N N . THR B 1 19 ? 13.961 -9.297 -9.633 1 79.25 19 THR B N 1
ATOM 1116 C CA . THR B 1 19 ? 13.398 -9.781 -10.891 1 79.25 19 THR B CA 1
ATOM 1117 C C . THR B 1 19 ? 11.883 -9.594 -10.914 1 79.25 19 THR B C 1
ATOM 1119 O O . THR B 1 19 ? 11.281 -9.211 -9.898 1 79.25 19 THR B O 1
ATOM 1122 N N . SER B 1 20 ? 11.328 -9.766 -12.102 1 86.5 20 SER B N 1
ATOM 1123 C CA . SER B 1 20 ? 9.875 -9.641 -12.234 1 86.5 20 SER B CA 1
ATOM 1124 C C . SER B 1 20 ? 9.148 -10.664 -11.367 1 86.5 20 SER B C 1
ATOM 1126 O O . SER B 1 20 ? 9.422 -11.867 -11.461 1 86.5 20 SER B O 1
ATOM 1128 N N . ILE B 1 21 ? 8.32 -10.234 -10.578 1 92.62 21 ILE B N 1
ATOM 1129 C CA . ILE B 1 21 ? 7.586 -11.078 -9.641 1 92.62 21 ILE B CA 1
ATOM 1130 C C . ILE B 1 21 ? 6.172 -11.312 -10.164 1 92.62 21 ILE B C 1
ATOM 1132 O O . ILE B 1 21 ? 5.469 -10.367 -10.523 1 92.62 21 ILE B O 1
ATOM 1136 N N . TRP B 1 22 ? 5.785 -12.578 -10.258 1 94.56 22 TRP B N 1
ATOM 1137 C CA . TRP B 1 22 ? 4.438 -13.016 -10.602 1 94.56 22 TRP B CA 1
ATOM 1138 C C . TRP B 1 22 ? 3.988 -14.156 -9.695 1 94.56 22 TRP B C 1
ATOM 1140 O O . TRP B 1 22 ? 4.648 -15.203 -9.625 1 94.56 22 TRP B O 1
ATOM 1150 N N . MET B 1 23 ? 2.922 -14 -9.008 1 96.62 23 MET B N 1
ATOM 1151 C CA . MET B 1 23 ? 2.451 -15.016 -8.07 1 96.62 23 MET B CA 1
ATOM 1152 C C . MET B 1 23 ? 0.966 -15.297 -8.266 1 96.62 23 MET B C 1
ATOM 1154 O O . MET B 1 23 ? 0.199 -14.391 -8.609 1 96.62 23 MET B O 1
ATOM 1158 N N . SER B 1 24 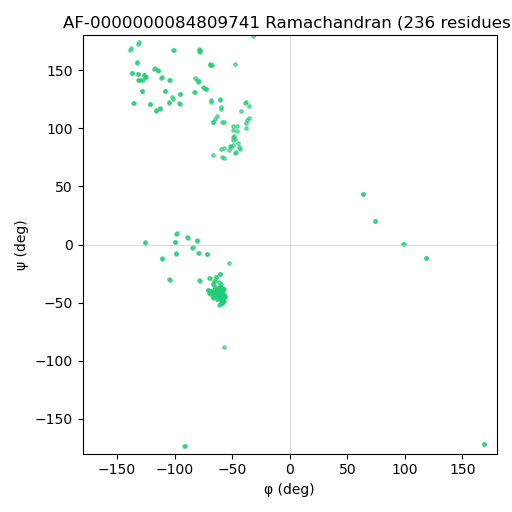? 0.62 -16.578 -8.016 1 97 24 SER B N 1
ATOM 1159 C CA . SER B 1 24 ? -0.794 -16.922 -8.055 1 97 24 SER B CA 1
ATOM 1160 C C . SER B 1 24 ? -1.509 -16.5 -6.781 1 97 24 SER B C 1
ATOM 1162 O O . SER B 1 24 ? -0.863 -16.172 -5.785 1 97 24 SER B O 1
ATOM 1164 N N . ALA B 1 25 ? -2.854 -16.531 -6.883 1 98.19 25 ALA B N 1
ATOM 1165 C CA . ALA B 1 25 ? -3.639 -16.203 -5.691 1 98.19 25 ALA B CA 1
ATOM 1166 C C . ALA B 1 25 ? -3.281 -17.141 -4.535 1 98.19 25 ALA B C 1
ATOM 1168 O O . ALA B 1 25 ? -3.203 -16.703 -3.385 1 98.19 25 ALA B O 1
ATOM 1169 N N . CYS B 1 26 ? -3.051 -18.422 -4.832 1 97.75 26 CYS B N 1
ATOM 1170 C CA . CYS B 1 26 ? -2.701 -19.391 -3.805 1 97.75 26 CYS B CA 1
ATOM 1171 C C . CYS B 1 26 ? -1.343 -19.078 -3.189 1 97.75 26 CYS B C 1
ATOM 1173 O O . CYS B 1 26 ? -1.164 -19.188 -1.976 1 97.75 26 CYS B O 1
ATOM 1175 N N . GLU B 1 27 ? -0.449 -18.734 -4.008 1 97.19 27 GLU B N 1
ATOM 1176 C CA . GLU B 1 27 ? 0.882 -18.359 -3.531 1 97.19 27 GLU B CA 1
ATOM 1177 C C . GLU B 1 27 ? 0.838 -17.094 -2.676 1 97.19 27 GLU B C 1
ATOM 1179 O O . GLU B 1 27 ? 1.542 -17 -1.669 1 97.19 27 GLU B O 1
ATOM 1184 N N . ILE B 1 28 ? 0.01 -16.156 -3.016 1 98.31 28 ILE B N 1
ATOM 1185 C CA . ILE B 1 28 ? -0.165 -14.922 -2.256 1 98.31 28 ILE B CA 1
ATOM 1186 C C . ILE B 1 28 ? -0.833 -15.227 -0.917 1 98.31 28 ILE B C 1
ATOM 1188 O O . ILE B 1 28 ? -0.447 -14.68 0.118 1 98.31 28 ILE B O 1
ATOM 1192 N N . ALA B 1 29 ? -1.795 -16.141 -0.986 1 98.69 29 ALA B N 1
ATOM 1193 C CA . ALA B 1 29 ? -2.447 -16.578 0.244 1 98.69 29 ALA B CA 1
ATOM 1194 C C . ALA B 1 29 ? -1.436 -17.172 1.219 1 98.69 29 ALA B C 1
ATOM 1196 O O . ALA B 1 29 ? -1.458 -16.859 2.412 1 98.69 29 ALA B O 1
ATOM 1197 N N . ASP B 1 30 ? -0.576 -18 0.696 1 97.69 30 ASP B N 1
ATOM 1198 C CA . ASP B 1 30 ? 0.475 -18.594 1.516 1 97.69 30 ASP B CA 1
ATOM 1199 C C . ASP B 1 30 ? 1.432 -17.531 2.043 1 97.69 30 ASP B C 1
ATOM 1201 O O . ASP B 1 30 ? 1.819 -17.562 3.213 1 97.69 30 ASP B O 1
ATOM 1205 N N . LEU B 1 31 ? 1.827 -16.609 1.226 1 97.56 31 LEU B N 1
ATOM 1206 C CA . LEU B 1 31 ? 2.744 -15.523 1.567 1 97.56 31 LEU B CA 1
ATOM 1207 C C . LEU B 1 31 ? 2.223 -14.727 2.754 1 97.56 31 LEU B C 1
ATOM 1209 O O . LEU B 1 31 ? 2.975 -14.414 3.68 1 97.56 31 LEU B O 1
ATOM 1213 N N . PHE B 1 32 ? 0.929 -14.398 2.738 1 98.25 32 PHE B N 1
ATOM 1214 C CA . PHE B 1 32 ? 0.367 -13.492 3.736 1 98.25 32 PHE B CA 1
ATOM 1215 C C . PHE B 1 32 ? -0.343 -14.273 4.836 1 98.25 32 PHE B C 1
ATOM 1217 O O . PHE B 1 32 ? -0.871 -13.688 5.781 1 98.25 32 PHE B O 1
ATOM 1224 N N . GLY B 1 33 ? -0.344 -15.578 4.809 1 97.88 33 GLY B N 1
ATOM 1225 C CA . GLY B 1 33 ? -0.962 -16.406 5.832 1 97.88 33 GLY B CA 1
ATOM 1226 C C . GLY B 1 33 ? -2.465 -16.219 5.926 1 97.88 33 GLY B C 1
ATOM 1227 O O . GLY B 1 33 ? -3.006 -16.047 7.023 1 97.88 33 GLY B O 1
ATOM 1228 N N . VAL B 1 34 ? -3.154 -16.156 4.766 1 98.44 34 VAL B N 1
ATOM 1229 C CA . VAL B 1 34 ? -4.598 -15.961 4.715 1 98.44 34 VAL B CA 1
ATOM 1230 C C . VAL B 1 34 ? -5.227 -17 3.785 1 98.44 34 VAL B C 1
ATOM 1232 O O . VAL B 1 34 ? -4.52 -17.781 3.15 1 98.44 34 VAL B O 1
ATOM 1235 N N . PHE B 1 35 ? -6.574 -16.984 3.773 1 98.06 35 PHE B N 1
ATOM 1236 C CA . PHE B 1 35 ? -7.293 -17.922 2.91 1 98.06 35 PHE B CA 1
ATOM 1237 C C . PHE B 1 35 ? -7.312 -17.422 1.471 1 98.06 35 PHE B C 1
ATOM 1239 O O . PHE B 1 35 ? -7.508 -16.219 1.225 1 98.06 35 PHE B O 1
ATOM 1246 N N . SER B 1 36 ? -7.137 -18.359 0.587 1 98.19 36 SER B N 1
ATOM 1247 C CA . SER B 1 36 ? -7.125 -18 -0.824 1 98.19 36 SER B CA 1
ATOM 1248 C C . SER B 1 36 ? -8.445 -17.359 -1.244 1 98.19 36 SER B C 1
ATOM 1250 O O . SER B 1 36 ? -8.477 -16.484 -2.117 1 98.19 36 SER B O 1
ATOM 1252 N N . GLY B 1 37 ? -9.523 -17.797 -0.654 1 98.44 37 GLY B N 1
ATOM 1253 C CA . GLY B 1 37 ? -10.805 -17.156 -0.939 1 98.44 37 GLY B CA 1
ATOM 1254 C C . GLY B 1 37 ? -10.828 -15.68 -0.631 1 98.44 37 GLY B C 1
ATOM 1255 O O . GLY B 1 37 ? -11.422 -14.891 -1.369 1 98.44 37 GLY B O 1
ATOM 1256 N N . LYS B 1 38 ? -10.164 -15.289 0.481 1 98.38 38 LYS B N 1
ATOM 1257 C CA . LYS B 1 38 ? -10.078 -13.883 0.853 1 98.38 38 LYS B CA 1
ATOM 1258 C C . LYS B 1 38 ? -9.234 -13.102 -0.153 1 98.38 38 LYS B C 1
ATOM 1260 O O . LYS B 1 38 ? -9.594 -11.984 -0.533 1 98.38 38 LYS B O 1
ATOM 1265 N N . VAL B 1 39 ? -8.164 -13.734 -0.558 1 98.75 39 VAL B N 1
ATOM 1266 C CA . VAL B 1 39 ? -7.309 -13.133 -1.571 1 98.75 39 VAL B CA 1
ATOM 1267 C C . VAL B 1 39 ? -8.117 -12.867 -2.842 1 98.75 39 VAL B C 1
ATOM 1269 O O . VAL B 1 39 ? -8.102 -11.758 -3.379 1 98.75 39 VAL B O 1
ATOM 1272 N N . ASN B 1 40 ? -8.82 -13.844 -3.285 1 98.69 40 ASN B N 1
ATOM 1273 C CA . ASN B 1 40 ? -9.609 -13.719 -4.504 1 98.69 40 ASN B CA 1
ATOM 1274 C C . ASN B 1 40 ? -10.68 -12.641 -4.367 1 98.69 40 ASN B C 1
ATOM 1276 O O . ASN B 1 40 ? -10.93 -11.883 -5.309 1 98.69 40 ASN B O 1
ATOM 1280 N N . SER B 1 41 ? -11.273 -12.641 -3.252 1 98.62 41 SER B N 1
ATOM 1281 C CA . SER B 1 41 ? -12.297 -11.625 -3 1 98.62 41 SER B CA 1
ATOM 1282 C C . SER B 1 41 ? -11.719 -10.219 -3.113 1 98.62 41 SER B C 1
ATOM 1284 O O . SER B 1 41 ? -12.328 -9.344 -3.736 1 98.62 41 SER B O 1
ATOM 1286 N N . HIS B 1 42 ? -10.578 -9.992 -2.461 1 98.56 42 HIS B N 1
ATOM 1287 C CA . HIS B 1 42 ? -9.945 -8.68 -2.531 1 98.56 42 HIS B CA 1
ATOM 1288 C C . HIS B 1 42 ? -9.523 -8.352 -3.957 1 98.56 42 HIS B C 1
ATOM 1290 O O . HIS B 1 42 ? -9.656 -7.203 -4.398 1 98.56 42 HIS B O 1
ATOM 1296 N N . ILE B 1 43 ? -9 -9.32 -4.699 1 98.69 43 ILE B N 1
ATOM 1297 C CA . ILE B 1 43 ? -8.617 -9.109 -6.09 1 98.69 43 ILE B CA 1
ATOM 1298 C C . ILE B 1 43 ? -9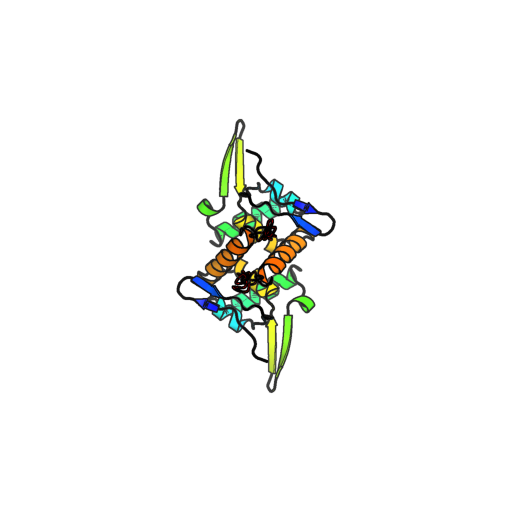.828 -8.633 -6.891 1 98.69 43 ILE B C 1
ATOM 1300 O O . ILE B 1 43 ? -9.742 -7.66 -7.637 1 98.69 43 ILE B O 1
ATOM 1304 N N . LYS B 1 44 ? -10.898 -9.32 -6.707 1 98.5 44 LYS B N 1
ATOM 1305 C CA . LYS B 1 44 ? -12.125 -8.938 -7.398 1 98.5 44 LYS B CA 1
ATOM 1306 C C . LYS B 1 44 ? -12.539 -7.516 -7.035 1 98.5 44 LYS B C 1
ATOM 1308 O O . LYS B 1 44 ? -12.914 -6.73 -7.91 1 98.5 44 LYS B O 1
ATOM 1313 N N . SER B 1 45 ? -12.508 -7.199 -5.746 1 98.12 45 SER B N 1
ATOM 1314 C CA . SER B 1 45 ? -12.883 -5.871 -5.273 1 98.12 45 SER B CA 1
ATOM 1315 C C . SER B 1 45 ? -11.984 -4.797 -5.867 1 98.12 45 SER B C 1
ATOM 1317 O O . SER B 1 45 ? -12.453 -3.734 -6.273 1 98.12 45 SER B O 1
ATOM 1319 N N . ILE B 1 46 ? -10.68 -5.031 -5.949 1 98.38 46 ILE B N 1
ATOM 1320 C CA . ILE B 1 46 ? -9.68 -4.098 -6.465 1 98.38 46 ILE B CA 1
ATOM 1321 C C . ILE B 1 46 ? -9.969 -3.789 -7.93 1 98.38 46 ILE B C 1
ATOM 1323 O O . ILE B 1 46 ? -9.93 -2.631 -8.352 1 98.38 46 ILE B O 1
ATOM 1327 N N . PHE B 1 47 ? -10.297 -4.809 -8.711 1 98.38 47 PHE B N 1
ATOM 1328 C CA . PHE B 1 47 ? -10.633 -4.613 -10.117 1 98.38 47 PHE B CA 1
ATOM 1329 C C . PHE B 1 47 ? -11.969 -3.896 -10.266 1 98.38 47 PHE B C 1
ATOM 1331 O O . PHE B 1 47 ? -12.109 -2.98 -11.078 1 98.38 47 PHE B O 1
ATOM 1338 N N . LYS B 1 48 ? -12.914 -4.281 -9.453 1 97.94 48 LYS B N 1
ATOM 1339 C CA . LYS B 1 48 ? -14.25 -3.697 -9.508 1 97.94 48 LYS B CA 1
ATOM 1340 C C . LYS B 1 48 ? -14.211 -2.203 -9.203 1 97.94 48 LYS B C 1
ATOM 1342 O O . LYS B 1 48 ? -14.922 -1.416 -9.828 1 97.94 48 LYS B O 1
ATOM 1347 N N . GLU B 1 49 ? -13.359 -1.778 -8.234 1 96.62 49 GLU B N 1
ATOM 1348 C CA . GLU B 1 49 ? -13.242 -0.387 -7.809 1 96.62 49 GLU B CA 1
ATOM 1349 C C . GLU B 1 49 ? -12.391 0.421 -8.781 1 96.62 49 GLU B C 1
ATOM 1351 O O . GLU B 1 49 ? -12.305 1.646 -8.672 1 96.62 49 GLU B O 1
ATOM 1356 N N . GLY B 1 50 ? -11.773 -0.232 -9.75 1 96.75 50 GLY B N 1
ATOM 1357 C CA . GLY B 1 50 ? -10.953 0.436 -10.75 1 96.75 50 GLY B CA 1
ATOM 1358 C C . GLY B 1 50 ? -9.617 0.901 -10.211 1 96.75 50 GLY B C 1
ATOM 1359 O O . GLY B 1 50 ? -9.016 1.831 -10.758 1 96.75 50 GLY B O 1
ATOM 1360 N N . LEU B 1 51 ? -9.18 0.314 -9.102 1 97.94 51 LEU B N 1
ATOM 1361 C CA . LEU B 1 51 ? -7.898 0.695 -8.508 1 97.94 51 LEU B CA 1
ATOM 1362 C C . LEU B 1 51 ? -6.738 0.211 -9.367 1 97.94 51 LEU B C 1
ATOM 1364 O O . LEU B 1 51 ? -5.742 0.922 -9.539 1 97.94 51 LEU B O 1
ATOM 1368 N N . LEU B 1 52 ? -6.875 -0.947 -9.898 1 97.94 52 LEU B N 1
ATOM 1369 C CA . LEU B 1 52 ? -5.949 -1.525 -10.859 1 97.94 52 LEU B CA 1
ATOM 1370 C C . LEU B 1 52 ? -6.699 -2.105 -12.055 1 97.94 52 LEU B C 1
ATOM 1372 O O . LEU B 1 52 ? -7.883 -2.43 -11.953 1 97.94 52 LEU B O 1
ATOM 1376 N N . ARG B 1 53 ? -5.992 -2.176 -13.078 1 97.38 53 ARG B N 1
ATOM 1377 C CA . ARG B 1 53 ? -6.551 -2.795 -14.273 1 97.38 53 ARG B CA 1
ATOM 1378 C C . ARG B 1 53 ? -5.992 -4.199 -14.477 1 97.38 53 ARG B C 1
ATOM 1380 O O . ARG B 1 53 ? -4.785 -4.418 -14.336 1 97.38 53 ARG B O 1
ATOM 1387 N N . GLU B 1 54 ? -6.863 -5.117 -14.922 1 97.38 54 GLU B N 1
ATOM 1388 C CA . GLU B 1 54 ? -6.473 -6.508 -15.125 1 97.38 54 GLU B CA 1
ATOM 1389 C C . GLU B 1 54 ? -5.344 -6.625 -16.141 1 97.38 54 GLU B C 1
ATOM 1391 O O . GLU B 1 54 ? -4.379 -7.363 -15.922 1 97.38 54 GLU B O 1
ATOM 1396 N N . ASP B 1 55 ? -5.414 -5.867 -17.203 1 96.94 55 ASP B N 1
ATOM 1397 C CA . ASP B 1 55 ? -4.461 -5.98 -18.297 1 96.94 55 ASP B CA 1
ATOM 1398 C C . ASP B 1 55 ? -3.092 -5.441 -17.891 1 96.94 55 ASP B C 1
ATOM 1400 O O . ASP B 1 55 ? -2.113 -5.598 -18.625 1 96.94 55 ASP B O 1
ATOM 1404 N N . GLU B 1 56 ? -2.967 -4.824 -16.75 1 96.31 56 GLU B N 1
ATOM 1405 C CA . GLU B 1 56 ? -1.704 -4.238 -16.312 1 96.31 56 GLU B CA 1
ATOM 1406 C C . GLU B 1 56 ? -1.041 -5.102 -15.242 1 96.31 56 GLU B C 1
ATOM 1408 O O . GLU B 1 56 ? 0.186 -5.129 -15.125 1 96.31 56 GLU B O 1
ATOM 1413 N N . VAL B 1 57 ? -1.829 -5.812 -14.438 1 97.5 57 VAL B N 1
ATOM 1414 C CA . VAL B 1 57 ? -1.23 -6.367 -13.227 1 97.5 57 VAL B CA 1
ATOM 1415 C C . VAL B 1 57 ? -1.473 -7.871 -13.172 1 97.5 57 VAL B C 1
ATOM 1417 O O . VAL B 1 57 ? -1.094 -8.531 -12.203 1 97.5 57 VAL B O 1
ATOM 1420 N N . MET B 1 58 ? -2.131 -8.43 -14.188 1 97.94 58 MET B N 1
ATOM 1421 C CA . MET B 1 58 ? -2.475 -9.852 -14.219 1 97.94 58 MET B CA 1
ATOM 1422 C C . MET B 1 58 ? -2.08 -10.484 -15.547 1 97.94 58 MET B C 1
ATOM 1424 O O . MET B 1 58 ? -2.191 -9.844 -16.594 1 97.94 58 MET B O 1
ATOM 1428 N N . GLN B 1 59 ? -1.606 -11.672 -15.539 1 96.25 59 GLN B N 1
ATOM 1429 C CA . GLN B 1 59 ? -1.384 -12.484 -16.734 1 96.25 59 GLN B CA 1
ATOM 1430 C C . GLN B 1 59 ? -1.835 -13.922 -16.5 1 96.25 59 GLN B C 1
ATOM 1432 O O . GLN B 1 59 ? -1.731 -14.445 -15.391 1 96.25 59 GLN B O 1
ATOM 1437 N N . THR B 1 60 ? -2.301 -14.508 -17.547 1 96.69 60 THR B N 1
ATOM 1438 C CA . THR B 1 60 ? -2.773 -15.883 -17.469 1 96.69 60 THR B CA 1
ATOM 1439 C C . THR B 1 60 ? -1.763 -16.844 -18.109 1 96.69 60 THR B C 1
ATOM 1441 O O . THR B 1 60 ? -1.314 -16.625 -19.234 1 96.69 60 THR B O 1
ATOM 1444 N N . LEU B 1 61 ? -1.361 -17.75 -17.281 1 93.94 61 LEU B N 1
ATOM 1445 C CA . LEU B 1 61 ? -0.489 -18.812 -17.781 1 93.94 61 LEU B CA 1
ATOM 1446 C C . LEU B 1 61 ? -1.295 -20.047 -18.141 1 93.94 61 LEU B C 1
ATOM 1448 O O . LEU B 1 61 ? -1.971 -20.641 -17.297 1 93.94 61 LEU B O 1
ATOM 1452 N N . LEU B 1 62 ? -1.144 -20.406 -19.406 1 94 62 LEU B N 1
ATOM 1453 C CA . LEU B 1 62 ? -1.819 -21.594 -19.906 1 94 62 LEU B CA 1
ATOM 1454 C C . LEU B 1 62 ? -0.894 -22.812 -19.844 1 94 62 LEU B C 1
ATOM 1456 O O . LEU B 1 62 ? 0.292 -22.703 -20.156 1 94 62 LEU B O 1
ATOM 1460 N N . PHE B 1 63 ? -1.337 -23.906 -19.281 1 90.06 63 PHE B N 1
ATOM 1461 C CA . PHE B 1 63 ? -0.585 -25.156 -19.266 1 90.06 63 PHE B CA 1
ATOM 1462 C C . PHE B 1 63 ? -1.504 -26.344 -19.516 1 90.06 63 PHE B C 1
ATOM 1464 O O . PHE B 1 63 ? -2.717 -26.188 -19.656 1 90.06 63 PHE B O 1
ATOM 1471 N N . LYS B 1 64 ? -0.765 -27.484 -19.781 1 89.5 64 LYS B N 1
ATOM 1472 C CA . LYS B 1 64 ? -1.544 -28.703 -20.016 1 89.5 64 LYS B CA 1
ATOM 1473 C C . LYS B 1 64 ? -2.461 -29.016 -18.844 1 89.5 64 LYS B C 1
ATOM 1475 O O . LYS B 1 64 ? -1.988 -29.266 -17.719 1 89.5 64 LYS B O 1
ATOM 1480 N N . GLY B 1 65 ? -3.611 -28.797 -18.984 1 91.5 65 GLY B N 1
ATOM 1481 C CA . GLY B 1 65 ? -4.551 -29.172 -17.938 1 91.5 65 GLY B CA 1
ATOM 1482 C C . GLY B 1 65 ? -5.281 -27.984 -17.344 1 91.5 65 GLY B C 1
ATOM 1483 O O . GLY B 1 65 ? -6.105 -28.141 -16.438 1 91.5 65 GLY B O 1
ATOM 1484 N N . GLY B 1 66 ? -4.742 -26.844 -17.719 1 93.44 66 GLY B N 1
ATOM 1485 C CA . GLY B 1 66 ? -5.535 -25.766 -17.172 1 93.44 66 GLY B CA 1
ATOM 1486 C C . GLY B 1 66 ? -4.871 -24.406 -17.312 1 93.44 66 GLY B C 1
ATOM 1487 O O . GLY B 1 66 ? -4.129 -24.172 -18.281 1 93.44 66 GLY B O 1
ATOM 1488 N N . ALA B 1 67 ? -5.465 -23.406 -16.672 1 96.06 67 ALA B N 1
ATOM 1489 C CA . ALA B 1 67 ? -4.957 -22.031 -16.688 1 96.06 67 ALA B CA 1
ATOM 1490 C C . ALA B 1 67 ? -4.84 -21.484 -15.266 1 96.06 67 ALA B C 1
ATOM 1492 O O . ALA B 1 67 ? -5.598 -21.875 -14.383 1 96.06 67 ALA B O 1
ATOM 1493 N N . VAL B 1 68 ? -3.793 -20.75 -15.062 1 95.88 68 VAL B N 1
ATOM 1494 C CA . VAL B 1 68 ? -3.629 -20.109 -13.766 1 95.88 68 VAL B CA 1
ATOM 1495 C C . VAL B 1 68 ? -3.357 -18.609 -13.961 1 95.88 68 VAL B C 1
ATOM 1497 O O . VAL B 1 68 ? -2.598 -18.234 -14.852 1 95.88 68 VAL B O 1
ATOM 1500 N N . ASP B 1 69 ? -4.062 -17.781 -13.227 1 97.25 69 ASP B N 1
ATOM 1501 C CA . ASP B 1 69 ? -3.811 -16.344 -13.234 1 97.25 69 ASP B CA 1
ATOM 1502 C C . ASP B 1 69 ? -2.672 -15.977 -12.289 1 97.25 69 ASP B C 1
ATOM 1504 O O . ASP B 1 69 ? -2.629 -16.453 -11.148 1 97.25 69 ASP B O 1
ATOM 1508 N N . LEU B 1 70 ? -1.745 -15.18 -12.82 1 97.06 70 LEU B N 1
ATOM 1509 C CA . LEU B 1 70 ? -0.624 -14.664 -12.039 1 97.06 70 LEU B CA 1
ATOM 1510 C C . LEU B 1 70 ? -0.712 -13.156 -11.891 1 97.06 70 LEU B C 1
ATOM 1512 O O . LEU B 1 70 ? -1.195 -12.461 -12.789 1 97.06 70 LEU B O 1
ATOM 1516 N N . TYR B 1 71 ? -0.18 -12.688 -10.758 1 97.5 71 TYR B N 1
ATOM 1517 C CA . TYR B 1 71 ? -0.268 -11.273 -10.422 1 97.5 71 TYR B CA 1
ATOM 1518 C C . TYR B 1 71 ? 1.109 -10.695 -10.117 1 97.5 71 TYR B C 1
ATOM 1520 O O . TYR B 1 71 ? 1.939 -11.359 -9.492 1 97.5 71 TYR B O 1
ATOM 1528 N N . ASN B 1 72 ? 1.257 -9.43 -10.5 1 95.5 72 ASN B N 1
ATOM 1529 C CA . ASN B 1 72 ? 2.582 -8.836 -10.367 1 95.5 72 ASN B CA 1
ATOM 1530 C C . ASN B 1 72 ? 2.756 -8.141 -9.023 1 95.5 72 ASN B C 1
ATOM 1532 O O . ASN B 1 72 ? 1.89 -8.234 -8.156 1 95.5 72 ASN B O 1
ATOM 1536 N N . ILE B 1 73 ? 3.883 -7.449 -8.875 1 95.12 73 ILE B N 1
ATOM 1537 C CA . ILE B 1 73 ? 4.266 -6.844 -7.605 1 95.12 73 ILE B CA 1
ATOM 1538 C C . ILE B 1 73 ? 3.268 -5.75 -7.234 1 95.12 73 ILE B C 1
ATOM 1540 O O . ILE B 1 73 ? 2.99 -5.531 -6.051 1 95.12 73 ILE B O 1
ATOM 1544 N N . GLU B 1 74 ? 2.678 -5.07 -8.227 1 96.56 74 GLU B N 1
ATOM 1545 C CA . GLU B 1 74 ? 1.706 -4.012 -7.957 1 96.56 74 GLU B CA 1
ATOM 1546 C C . GLU B 1 74 ? 0.471 -4.562 -7.25 1 96.56 74 GLU B C 1
ATOM 1548 O O . GLU B 1 74 ? 0.034 -4.012 -6.238 1 96.56 74 GLU B O 1
ATOM 1553 N N . MET B 1 75 ? -0.02 -5.641 -7.77 1 98.25 75 MET B N 1
ATOM 1554 C CA . MET B 1 75 ? -1.176 -6.281 -7.148 1 98.25 75 MET B CA 1
ATOM 1555 C C . MET B 1 75 ? -0.814 -6.844 -5.777 1 98.25 75 MET B C 1
ATOM 1557 O O . MET B 1 75 ? -1.551 -6.648 -4.809 1 98.25 75 MET B O 1
ATOM 1561 N N . ILE B 1 76 ? 0.251 -7.496 -5.664 1 97.69 76 ILE B N 1
ATOM 1562 C CA . ILE B 1 76 ? 0.676 -8.109 -4.41 1 97.69 76 ILE B CA 1
ATOM 1563 C C . ILE B 1 76 ? 0.805 -7.043 -3.328 1 97.69 76 ILE B C 1
ATOM 1565 O O . ILE B 1 76 ? 0.351 -7.234 -2.197 1 97.69 76 ILE B O 1
ATOM 1569 N N . THR B 1 77 ? 1.427 -5.953 -3.691 1 97 77 THR B N 1
ATOM 1570 C CA . THR B 1 77 ? 1.569 -4.836 -2.768 1 97 77 THR B CA 1
ATOM 1571 C C . THR B 1 77 ? 0.202 -4.336 -2.309 1 97 77 THR B C 1
ATOM 1573 O O . THR B 1 77 ? -0.048 -4.211 -1.107 1 97 77 THR B O 1
ATOM 1576 N N . MET B 1 78 ? -0.647 -4.102 -3.195 1 98.25 78 MET B N 1
ATOM 1577 C CA . MET B 1 78 ? -1.984 -3.615 -2.867 1 98.25 78 MET B CA 1
ATOM 1578 C C . MET B 1 78 ? -2.701 -4.59 -1.937 1 98.25 78 MET B C 1
ATOM 1580 O O . MET B 1 78 ? -3.344 -4.172 -0.971 1 98.25 78 MET B O 1
ATOM 1584 N N . LEU B 1 79 ? -2.535 -5.852 -2.152 1 98.62 79 LEU B N 1
ATOM 1585 C CA . LEU B 1 79 ? -3.172 -6.883 -1.339 1 98.62 79 LEU B CA 1
ATOM 1586 C C . LEU B 1 79 ? -2.625 -6.863 0.085 1 98.62 79 LEU B C 1
ATOM 1588 O O . LEU B 1 79 ? -3.365 -7.113 1.041 1 98.62 79 LEU B O 1
ATOM 1592 N N . SER B 1 80 ? -1.37 -6.551 0.293 1 98.06 80 SER B N 1
ATOM 1593 C CA . SER B 1 80 ? -0.786 -6.531 1.63 1 98.06 80 SER B CA 1
ATOM 1594 C C . SER B 1 80 ? -1.492 -5.52 2.527 1 98.06 80 SER B C 1
ATOM 1596 O O . SER B 1 80 ? -1.515 -5.676 3.75 1 98.06 80 SER B O 1
ATOM 1598 N N . PHE B 1 81 ? -2.064 -4.562 1.922 1 97.94 81 PHE B N 1
ATOM 1599 C CA . PHE B 1 81 ? -2.713 -3.498 2.68 1 97.94 81 PHE B CA 1
ATOM 1600 C C . PHE B 1 81 ? -4.164 -3.852 2.979 1 97.94 81 PHE B C 1
ATOM 1602 O O . PHE B 1 81 ? -4.91 -3.031 3.52 1 97.94 81 PHE B O 1
ATOM 1609 N N . ARG B 1 82 ? -4.512 -5.051 2.627 1 97.69 82 ARG B N 1
ATOM 1610 C CA . ARG B 1 82 ? -5.883 -5.492 2.859 1 97.69 82 ARG B CA 1
ATOM 1611 C C . ARG B 1 82 ? -5.938 -6.562 3.945 1 97.69 82 ARG B C 1
ATOM 1613 O O . ARG B 1 82 ? -7.016 -6.887 4.449 1 97.69 82 ARG B O 1
ATOM 1620 N N . PHE B 1 83 ? -4.867 -7.082 4.305 1 98.31 83 PHE B N 1
ATOM 1621 C CA . PHE B 1 83 ? -4.863 -8.195 5.246 1 98.31 83 PHE B CA 1
ATOM 1622 C C . PHE B 1 83 ? -4.273 -7.77 6.586 1 98.31 83 PHE B C 1
ATOM 1624 O O . PHE B 1 83 ? -3.285 -7.035 6.629 1 98.31 83 PHE B O 1
ATOM 1631 N N . ALA B 1 84 ? -4.812 -8.305 7.688 1 97.44 84 ALA B N 1
ATOM 1632 C CA . ALA B 1 84 ? -4.352 -7.969 9.031 1 97.44 84 ALA B CA 1
ATOM 1633 C C . ALA B 1 84 ? -3.391 -9.031 9.562 1 97.44 84 ALA B C 1
ATOM 1635 O O . ALA B 1 84 ? -2.99 -8.984 10.727 1 97.44 84 ALA B O 1
ATOM 1636 N N . SER B 1 85 ? -2.959 -9.914 8.852 1 97.25 85 SER B N 1
ATOM 1637 C CA . SER B 1 85 ? -2.066 -10.992 9.273 1 97.25 85 SER B CA 1
ATOM 1638 C C . SER B 1 85 ? -0.677 -10.461 9.609 1 97.25 85 SER B C 1
ATOM 1640 O O . SER B 1 85 ? -0.271 -9.406 9.102 1 97.25 85 SER B O 1
ATOM 1642 N N . PRO B 1 86 ? 0.042 -11.211 10.469 1 97.06 86 PRO B N 1
ATOM 1643 C CA . PRO B 1 86 ? 1.404 -10.797 10.805 1 97.06 86 PRO B CA 1
ATOM 1644 C C . PRO B 1 86 ? 2.32 -10.727 9.578 1 97.06 86 PRO B C 1
ATOM 1646 O O . PRO B 1 86 ? 3.193 -9.859 9.508 1 97.06 86 PRO B O 1
ATOM 1649 N N . GLN B 1 87 ? 2.172 -11.594 8.664 1 97.75 87 GLN B N 1
ATOM 1650 C CA . GLN B 1 87 ? 2.998 -11.617 7.461 1 97.75 87 GLN B CA 1
ATOM 1651 C C . GLN B 1 87 ? 2.748 -10.383 6.598 1 97.75 87 GLN B C 1
ATOM 1653 O O . GLN B 1 87 ? 3.693 -9.758 6.113 1 97.75 87 GLN B O 1
ATOM 1658 N N . ALA B 1 88 ? 1.438 -10.062 6.461 1 98.06 88 ALA B N 1
ATOM 1659 C CA . ALA B 1 88 ? 1.106 -8.852 5.715 1 98.06 88 ALA B CA 1
ATOM 1660 C C . ALA B 1 88 ? 1.673 -7.613 6.398 1 98.06 88 ALA B C 1
ATOM 1662 O O . ALA B 1 88 ? 2.197 -6.715 5.738 1 98.06 88 ALA B O 1
ATOM 1663 N N . LYS B 1 89 ? 1.598 -7.605 7.688 1 97.44 89 LYS B N 1
ATOM 1664 C CA . LYS B 1 89 ? 2.152 -6.5 8.461 1 97.44 89 LYS B CA 1
ATOM 1665 C C . LYS B 1 89 ? 3.658 -6.375 8.242 1 97.44 89 LYS B C 1
ATOM 1667 O O . LYS B 1 89 ? 4.172 -5.273 8.047 1 97.44 89 LYS B O 1
ATOM 1672 N N . SER B 1 90 ? 4.371 -7.465 8.273 1 97.25 90 SER B N 1
ATOM 1673 C CA . SER B 1 90 ? 5.812 -7.465 8.047 1 97.25 90 SER B CA 1
ATOM 1674 C C . SER B 1 90 ? 6.152 -6.906 6.668 1 97.25 90 SER B C 1
ATOM 1676 O O . SER B 1 90 ? 7.113 -6.148 6.52 1 97.25 90 SER B O 1
ATOM 1678 N N . PHE B 1 91 ? 5.367 -7.305 5.68 1 97.5 91 PHE B N 1
ATOM 1679 C CA . PHE B 1 91 ? 5.582 -6.816 4.324 1 97.5 91 PHE B CA 1
ATOM 1680 C C . PHE B 1 91 ? 5.383 -5.309 4.254 1 97.5 91 PHE B C 1
ATOM 1682 O O . PHE B 1 91 ? 6.18 -4.598 3.637 1 97.5 91 PHE B O 1
ATOM 1689 N N . ARG B 1 92 ? 4.336 -4.773 4.926 1 96.94 92 ARG B N 1
ATOM 1690 C CA . ARG B 1 92 ? 4.066 -3.338 4.914 1 96.94 92 ARG B CA 1
ATOM 1691 C C . ARG B 1 92 ? 5.176 -2.568 5.625 1 96.94 92 ARG B C 1
ATOM 1693 O O . ARG B 1 92 ? 5.551 -1.474 5.199 1 96.94 92 ARG B O 1
ATOM 1700 N N . LYS B 1 93 ? 5.621 -3.162 6.68 1 95.19 93 LYS B N 1
ATOM 1701 C CA . LYS B 1 93 ? 6.73 -2.521 7.383 1 95.19 93 LYS B CA 1
ATOM 1702 C C . LYS B 1 93 ? 7.969 -2.432 6.496 1 95.19 93 LYS B C 1
ATOM 1704 O O . LYS B 1 93 ? 8.664 -1.413 6.496 1 95.19 93 LYS B O 1
ATOM 1709 N N . TRP B 1 94 ? 8.242 -3.473 5.828 1 95.06 94 TRP B N 1
ATOM 1710 C CA . TRP B 1 94 ? 9.336 -3.492 4.863 1 95.06 94 TRP B CA 1
ATOM 1711 C C . TRP B 1 94 ? 9.156 -2.41 3.805 1 95.06 94 TRP B C 1
ATOM 1713 O O . TRP B 1 94 ? 10.109 -1.712 3.449 1 95.06 94 TRP B O 1
ATOM 1723 N N . ILE B 1 95 ? 7.973 -2.225 3.297 1 94.62 95 ILE B N 1
ATOM 1724 C CA . ILE B 1 95 ? 7.652 -1.192 2.318 1 94.62 95 ILE B CA 1
ATOM 1725 C C . ILE B 1 95 ? 7.922 0.187 2.916 1 94.62 95 ILE B C 1
ATOM 1727 O O . ILE B 1 95 ? 8.617 1.008 2.312 1 94.62 95 ILE B O 1
ATOM 1731 N N . ILE B 1 96 ? 7.359 0.414 4.098 1 93.44 96 ILE B N 1
ATOM 1732 C CA . ILE B 1 96 ? 7.438 1.724 4.738 1 93.44 96 ILE B CA 1
ATOM 1733 C C . ILE B 1 96 ? 8.898 2.086 4.992 1 93.44 96 ILE B C 1
ATOM 1735 O O . ILE B 1 96 ? 9.289 3.246 4.852 1 93.44 96 ILE B O 1
ATOM 1739 N N . ARG B 1 97 ? 9.703 1.099 5.332 1 90.94 97 ARG B N 1
ATOM 1740 C CA . ARG B 1 97 ? 11.125 1.339 5.523 1 90.94 97 ARG B CA 1
ATOM 1741 C C . ARG B 1 97 ? 11.781 1.818 4.23 1 90.94 97 ARG B C 1
ATOM 1743 O O . ARG B 1 97 ? 12.648 2.693 4.254 1 90.94 97 ARG B O 1
ATOM 1750 N N . ARG B 1 98 ? 11.367 1.298 3.162 1 87.12 98 ARG B N 1
ATOM 1751 C CA . ARG B 1 98 ? 11.914 1.669 1.861 1 87.12 98 ARG B CA 1
ATOM 1752 C C . ARG B 1 98 ? 11.5 3.084 1.477 1 87.12 98 ARG B C 1
ATOM 1754 O O . ARG B 1 98 ? 12.242 3.793 0.798 1 87.12 98 ARG B O 1
ATOM 1761 N N . LEU B 1 99 ? 10.398 3.51 1.935 1 86.38 99 LEU B N 1
ATOM 1762 C CA . LEU B 1 99 ? 9.883 4.836 1.601 1 86.38 99 LEU B CA 1
ATOM 1763 C C . LEU B 1 99 ? 10.586 5.914 2.418 1 86.38 99 LEU B C 1
ATOM 1765 O O . LEU B 1 99 ? 10.75 7.043 1.951 1 86.38 99 LEU B O 1
ATOM 1769 N N . THR B 1 100 ? 10.961 5.527 3.541 1 83.5 100 THR B N 1
ATOM 1770 C CA . THR B 1 100 ? 11.492 6.516 4.469 1 83.5 100 THR B CA 1
ATOM 1771 C C . THR B 1 100 ? 13.016 6.508 4.449 1 83.5 100 THR B C 1
ATOM 1773 O O . THR B 1 100 ? 13.656 7.328 5.117 1 83.5 100 THR B O 1
ATOM 1776 N N . GLU B 1 101 ? 13.492 5.586 3.789 1 77.12 101 GLU B N 1
ATOM 1777 C CA . GLU B 1 101 ? 14.945 5.52 3.684 1 77.12 101 GLU B CA 1
ATOM 1778 C C . GLU B 1 101 ? 15.5 6.68 2.859 1 77.12 101 GLU B C 1
ATOM 1780 O O . GLU B 1 101 ? 14.922 7.043 1.83 1 77.12 101 GLU B O 1
ATOM 1785 N N . LYS B 1 102 ? 16.422 7.391 3.617 1 64.81 102 LYS B N 1
ATOM 1786 C CA . LYS B 1 102 ? 17.141 8.461 2.926 1 64.81 102 LYS B CA 1
ATOM 1787 C C . LYS B 1 102 ? 18 7.898 1.793 1 64.81 102 LYS B C 1
ATOM 1789 O O . LYS B 1 102 ? 18.641 6.859 1.949 1 64.81 102 LYS B O 1
ATOM 1794 N N . LYS B 1 103 ? 17.547 8.234 0.614 1 58 103 LYS B N 1
ATOM 1795 C CA . LYS B 1 103 ? 18.438 7.848 -0.472 1 58 103 LYS B CA 1
ATOM 1796 C C . LYS B 1 103 ? 19.875 8.281 -0.185 1 58 103 LYS B C 1
ATOM 1798 O O . LYS B 1 103 ? 20.125 9.445 0.156 1 58 103 LYS B O 1
ATOM 1803 N N . ARG B 1 104 ? 20.594 7.406 0.387 1 49.47 104 ARG B N 1
ATOM 1804 C CA . ARG B 1 104 ? 22 7.754 0.538 1 49.47 104 ARG B CA 1
ATOM 1805 C C . ARG B 1 104 ? 22.578 8.289 -0.77 1 49.47 104 ARG B C 1
ATOM 1807 O O . ARG B 1 104 ? 22.484 7.629 -1.807 1 49.47 104 ARG B O 1
ATOM 1814 N N . THR B 1 105 ? 22.266 9.461 -0.98 1 47.75 105 THR B N 1
ATOM 1815 C CA . THR B 1 105 ? 23.125 9.961 -2.037 1 47.75 105 THR B CA 1
ATOM 1816 C C . THR B 1 105 ? 24.594 9.641 -1.731 1 47.75 105 THR B C 1
ATOM 1818 O O . THR B 1 105 ?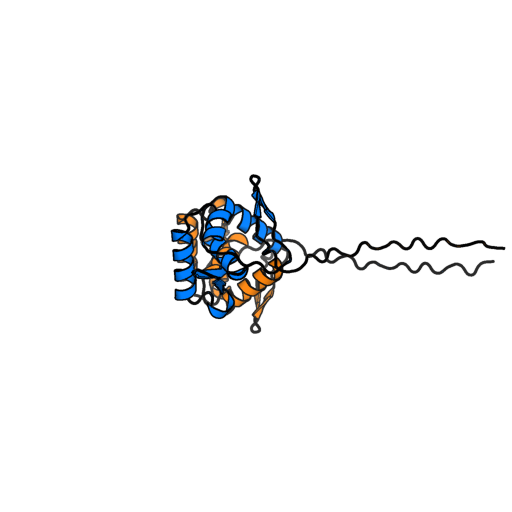 25.062 9.875 -0.616 1 47.75 105 THR B O 1
ATOM 1821 N N . SER B 1 106 ? 25.031 8.648 -2.385 1 43.53 106 SER B N 1
ATOM 1822 C CA . SER B 1 106 ? 26.469 8.359 -2.348 1 43.53 106 SER B CA 1
ATOM 1823 C C . SER B 1 106 ? 27.281 9.648 -2.299 1 43.53 106 SER B C 1
ATOM 1825 O O . SER B 1 106 ? 27 10.594 -3.043 1 43.53 106 SER B O 1
ATOM 1827 N N . PRO B 1 107 ? 27.844 9.906 -1.223 1 48.5 107 PRO B N 1
ATOM 1828 C CA . PRO B 1 107 ? 28.734 11.07 -1.188 1 48.5 107 PRO B CA 1
ATOM 1829 C C . PRO B 1 107 ? 29.547 11.227 -2.471 1 48.5 107 PRO B C 1
ATOM 1831 O O . PRO B 1 107 ? 29.859 10.242 -3.135 1 48.5 107 PRO B O 1
ATOM 1834 N N . PRO B 1 108 ? 29.438 12.32 -3.098 1 46.47 108 PRO B N 1
ATOM 1835 C CA . PRO B 1 108 ? 30.375 12.562 -4.195 1 46.47 108 PRO B CA 1
ATOM 1836 C C . PRO B 1 108 ? 31.781 12.047 -3.893 1 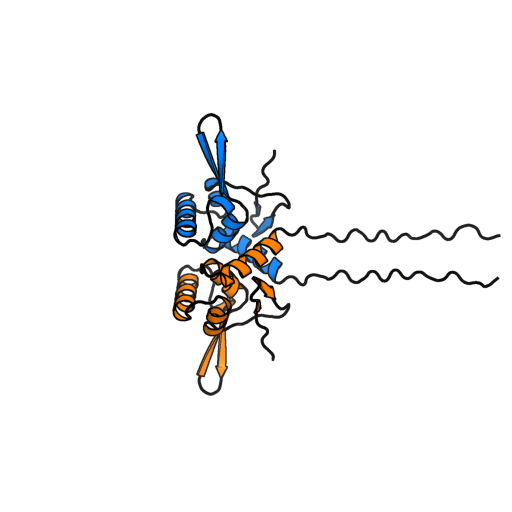46.47 108 PRO B C 1
ATOM 1838 O O . PRO B 1 108 ? 32.25 12.164 -2.76 1 46.47 108 PRO B O 1
ATOM 1841 N N . LEU B 1 109 ? 32.125 10.93 -4.508 1 42.03 109 LEU B N 1
ATOM 1842 C CA . LEU B 1 109 ? 33.531 10.531 -4.469 1 42.03 109 LEU B CA 1
ATOM 1843 C C . LEU B 1 109 ? 34.438 11.734 -4.727 1 42.03 109 LEU B C 1
ATOM 1845 O O . LEU B 1 109 ? 34.344 12.352 -5.789 1 42.03 109 LEU B O 1
ATOM 1849 N N . LEU B 1 110 ? 34.688 12.422 -3.771 1 45.84 110 LEU B N 1
ATOM 1850 C CA . LEU B 1 110 ? 35.781 13.383 -3.951 1 45.84 110 LEU B CA 1
ATOM 1851 C C . LEU B 1 110 ? 37.031 12.695 -4.516 1 45.84 110 LEU B C 1
ATOM 1853 O O . LEU B 1 110 ? 37.531 11.742 -3.918 1 45.84 110 LEU B O 1
ATOM 1857 N N . VAL B 1 111 ? 37.062 12.539 -5.832 1 44.56 111 VAL B N 1
ATOM 1858 C CA . VAL B 1 111 ? 38.312 12.156 -6.527 1 44.56 111 VAL B CA 1
ATOM 1859 C C . VAL B 1 111 ? 39.438 13.055 -6.074 1 44.56 111 VAL B C 1
ATOM 1861 O O . VAL B 1 111 ? 39.438 14.266 -6.301 1 44.56 111 VAL B O 1
ATOM 1864 N N . CYS B 1 112 ? 40.062 12.695 -4.98 1 40.38 112 CYS B N 1
ATOM 1865 C CA . CYS B 1 112 ? 41.281 13.383 -4.598 1 40.38 112 CYS B CA 1
ATOM 1866 C C . CYS B 1 112 ? 42.344 13.25 -5.688 1 40.38 112 CYS B C 1
ATOM 1868 O O . CYS B 1 112 ? 42.75 12.141 -6.031 1 40.38 112 CYS B O 1
ATOM 1870 N N . TYR B 1 113 ? 42.344 14.055 -6.77 1 39.41 113 TYR B N 1
ATOM 1871 C CA . TYR B 1 113 ? 43.5 14.18 -7.641 1 39.41 113 TYR B CA 1
ATOM 1872 C C . TYR B 1 113 ? 44.75 14.641 -6.855 1 39.41 113 TYR B C 1
ATOM 1874 O O . TYR B 1 113 ? 44.75 15.758 -6.336 1 39.41 113 TYR B O 1
ATOM 1882 N N . GLY B 1 114 ? 45.344 13.766 -6.086 1 36.19 114 GLY B N 1
ATOM 1883 C CA . GLY B 1 114 ? 46.625 14.117 -5.512 1 36.19 114 GLY B CA 1
ATOM 1884 C C . GLY B 1 114 ? 47.594 14.664 -6.531 1 36.19 114 GLY B C 1
ATOM 1885 O O . GLY B 1 114 ? 47.906 14 -7.531 1 36.19 114 GLY B O 1
ATOM 1886 N N . LYS B 1 115 ? 47.812 16.047 -6.715 1 38.09 115 LYS B N 1
ATOM 1887 C CA . LYS B 1 115 ? 48.906 16.734 -7.387 1 38.09 115 LYS B CA 1
ATOM 1888 C C . LYS B 1 115 ? 50.25 16.172 -6.934 1 38.09 115 LYS B C 1
ATOM 1890 O O . LYS B 1 115 ? 50.562 16.188 -5.742 1 38.09 115 LYS B O 1
ATOM 1895 N N . GLY B 1 116 ? 50.844 15.133 -7.594 1 36.41 116 GLY B N 1
ATOM 1896 C CA . GLY B 1 116 ? 52.281 14.797 -7.523 1 36.41 116 GLY B CA 1
ATOM 1897 C C . GLY B 1 116 ? 53.188 16 -7.652 1 36.41 116 GLY B C 1
ATOM 1898 O O . GLY B 1 116 ? 53.125 16.734 -8.648 1 36.41 116 GLY B O 1
ATOM 1899 N N . GLY B 1 117 ? 53.562 16.766 -6.547 1 32.88 117 GLY B N 1
ATOM 1900 C CA . GLY B 1 117 ? 54.594 17.75 -6.352 1 32.88 117 GLY B CA 1
ATOM 1901 C C . GLY B 1 117 ? 55.844 17.484 -7.191 1 32.88 117 GLY B C 1
ATOM 1902 O O . GLY B 1 117 ? 56 16.375 -7.719 1 32.88 117 GLY B O 1
ATOM 1903 N N . TRP B 1 118 ? 56.875 18.5 -7 1 34.44 118 TRP B N 1
ATOM 1904 C CA . TRP B 1 118 ? 58.125 19.094 -7.461 1 34.44 118 TRP B CA 1
ATOM 1905 C C . TRP B 1 118 ? 59.281 18.125 -7.293 1 34.44 118 TRP B C 1
ATOM 1907 O O . TRP B 1 118 ? 59.594 17.734 -6.172 1 34.44 118 TRP B O 1
ATOM 1917 N N . TYR B 1 119 ? 59.469 17.188 -8.047 1 28.16 119 TYR B N 1
ATOM 1918 C CA . TYR B 1 119 ? 60.75 16.484 -8.094 1 28.16 119 TYR B CA 1
ATOM 1919 C C . TYR B 1 119 ? 61.906 17.484 -8.18 1 28.16 119 TYR B C 1
ATOM 1921 O O . TYR B 1 119 ? 61.75 18.609 -8.656 1 28.16 119 TYR B O 1
ATOM 1929 N N . SER B 1 120 ? 63.219 17.141 -7.734 1 30.97 120 SER B N 1
ATOM 1930 C CA . SER B 1 120 ? 64.625 17.547 -7.914 1 30.97 120 SER B CA 1
ATOM 1931 C C . SER B 1 120 ? 64.938 17.844 -9.383 1 30.97 120 SER B C 1
ATOM 1933 O O . SER B 1 120 ? 64.5 17.109 -10.266 1 30.97 120 SER B O 1
#

Radius of gyration: 23.08 Å; Cα contacts (8 Å, |Δi|>4): 292; chains: 2; bounding box: 81×56×41 Å

Secondary structure (DSSP, 8-state):
---B--EE-TTS-EE--SSPB-EEHHHHHHHHTS-HHHHHHHHHHHHHTTSS-HHHHEEEEEETTEEEEEE-HHHHHHHHTT--SHHHHHHHHHHHHHHHS-------------------/---B--EE-TTS-EE--SSPB-EEHHHHHHHHTS-HHHHHHHHHHHHHTTSS-HHHHEEEEEETTEEEEEE-HHHHHHHHTT--SHHHHHHHHHHHHHHHS-------------------

Solvent-accessible surface area (backbone atoms only — not comparable to full-atom values): 14382 Å² total; per-residue (Å²): 129,85,75,48,65,71,44,69,46,94,86,44,51,71,43,74,62,89,59,80,42,58,42,34,54,62,55,49,11,61,59,32,69,51,55,43,68,57,44,49,49,50,53,52,50,38,46,73,66,54,63,48,52,62,89,79,36,45,48,75,47,77,51,98,89,46,73,46,60,29,28,24,59,70,48,53,53,56,50,36,74,72,45,63,33,72,46,15,46,30,49,50,49,54,50,52,52,63,70,63,48,70,77,72,66,70,70,78,75,75,75,77,78,77,80,81,80,81,73,130,129,86,73,46,66,71,44,69,46,96,88,44,51,70,45,74,63,91,58,79,41,55,41,34,54,62,55,49,11,62,59,32,70,51,55,42,67,58,46,50,50,50,52,49,49,39,47,72,65,53,64,48,53,62,89,77,36,47,48,74,48,78,51,97,89,49,73,46,61,28,29,24,60,70,47,53,54,56,51,36,76,71,43,62,34,72,49,15,46,30,49,50,50,54,52,52,50,62,70,63,48,70,75,71,68,71,68,76,76,75,76,76,77,76,80,82,78,85,77,136

Organism: NCBI:txid717959

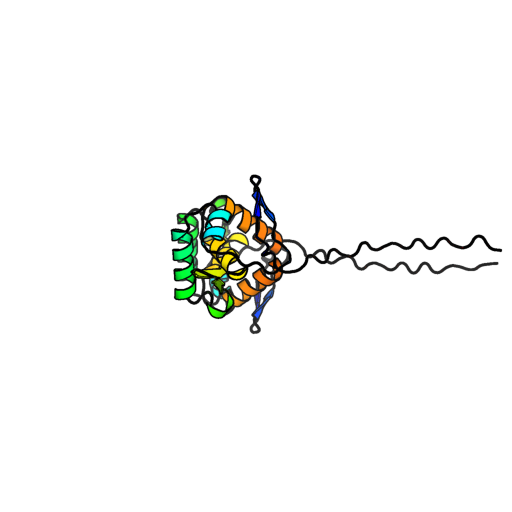pLDDT: mean 85.69, std 20.41, range [28.16, 98.75]

Foldseek 3Di:
DDADEWAADPVLDIDDDPDWHKAFLVRLCVQQVHDSVVSVVVVVVCCVVVVDDCVPFWDWDDDVPGITIIGTPVSSLVVLV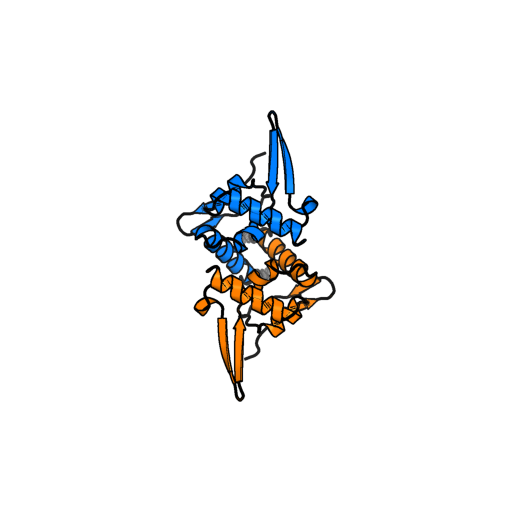VDPGSSSVSVVVVVVCVVPDDPPPPPPPPPPPPDDDPDD/DDADEWAADPVLDIDDDPDWHKAFLVSLCVQQVHDSVVSVVVVVVCCVVVVDDCVPFWDWDDDVPGITIIGTPVSSLVVLVVDPGSSSVSVVVVVVCVVPDDPPPPPPPPPPPPPPDDDD

Sequence (240 aa):
MKREFITIEENGNVHVPTTSIWMSACEIADLFGVFSGKVNSHIKSIFKEGLLREDEVMQTLLFKGGAVDLYNIEMITMLSFRFASPQAKSFRKWIIRRLTEKKRTSPPLLVCYGKGGWYSMKREFITIEENGNVHVPTTSIWMSACEIADLFGVFSGKVNSHIKSIFKEGLLREDEVMQTLLFKGGAVDLYNIEMITMLSFRFASPQAKSFRKWIIRRLTEKKRTSPPLLVCYGKGGWYS